Protein AF-A0A381IDF6-F1 (afdb_monomer)

Sequence (213 aa):
MFLRISLNLRFDSSKTKQFNTVKKLLNRKDVEYVINATDNDREGELIAFLIFLLAKNKKPVKRILVNEWTPEDITRGIKNLKDEDEMRNLQAAGYTRLITDWLIGINFTSVATLKYGNGKLLNIGRVILPTVKLVYDRDMEILNFVPKTYYEIEGHFKAEAGEYKGKYVKGKESKFDTLEDANKIIASITSETGKILDKKVTMSKEYAPKLLV

Secondary structure (DSSP, 8-state):
------------GGGHHHHHHHHHHHT-TT---EEE-S-SSHHHHHHHHHHHHHHT--S-EEE---SS--HHHHHHHHHTPEEHHHHHHHHHHHHHHHHHHHHHHHHHHHHHHHHH-TTS-----TTHHHHHHHHHHHHHHHHT------B--EEEEEETTEEEEEE--BTTB--BS-HHHHHHHHHH---S-----------PPPPPPPP--

Nearest PDB structures (foldseek):
  2o59-assembly1_A  TM=8.409E-01  e=2.486E-10  Escherichia coli
  6cqi-assembly1_A  TM=7.361E-01  e=3.264E-07  Mycobacterium tuberculosis H37Rv
  6cq2-assembly1_A  TM=7.888E-01  e=1.934E-06  Mycobacterium tuberculosis H37Rv
  6pcm-assembly1_A  TM=7.502E-01  e=9.613E-07  Mycolicibacterium smegmatis MC2 155
  8czq-assembly1_A  TM=6.642E-01  e=7.455E-07  Mycobacterium tuberculosis

pLDDT: mean 90.74, std 9.87, range [29.84, 98.44]

Solvent-accessible surface area (backbone atoms only — not comparable to full-atom values): 13183 Å² total; per-residue (Å²): 136,78,83,84,72,86,75,86,84,77,79,58,79,90,48,47,67,58,52,53,53,51,39,52,59,73,67,39,88,88,58,76,63,44,72,48,74,49,59,73,49,48,65,33,45,31,52,52,51,52,51,40,61,76,54,62,62,84,58,58,49,32,34,39,62,45,95,52,97,42,76,68,42,46,53,51,15,68,76,57,56,38,54,51,78,78,44,45,65,47,35,49,52,32,50,51,48,55,52,49,44,48,54,46,21,53,55,46,17,51,54,42,20,74,75,70,23,88,92,38,88,39,87,33,30,80,63,56,46,57,55,52,48,56,54,51,52,52,51,50,51,59,72,67,56,73,89,75,74,66,42,67,55,74,45,83,46,80,52,98,94,46,73,49,79,45,74,52,65,63,92,91,45,52,69,30,79,44,69,65,64,50,47,55,54,55,70,67,58,84,64,98,73,84,79,87,86,78,84,88,86,77,90,83,86,85,74,81,78,79,78,93,126

Radius of gyration: 32.51 Å; Cα contacts (8 Å, |Δi|>4): 168; chains: 1; bounding box: 58×49×85 Å

Mean predicted aligned error: 8.54 Å

Foldseek 3Di:
DDPPPPDPDDDDPVCVVVLVVVLVVLPDPPDQEEEQPFAQALVSLQVVVVSCVVSVRPHWYWYFYANDPDPVRNVVRVVVIHGVVVCVVSNCVSVVVVCQFVVQFVVVQVVCCVPPVPVHGDTDTPPPVVVVVVVVVVVVCVVPDDDADKDWDWDWDADPVGIDIDTDDDPPDRIHRDPVVVVVVVVVPPDPDDDDPDDDDDDDDDDDDDDDD

Structure (mmCIF, N/CA/C/O backbone):
data_AF-A0A381IDF6-F1
#
_entry.id   AF-A0A381IDF6-F1
#
loop_
_atom_site.group_PDB
_atom_site.id
_atom_site.type_symbol
_atom_site.label_atom_id
_atom_site.label_alt_id
_atom_site.label_comp_id
_atom_site.label_asym_id
_atom_site.label_entity_id
_atom_site.label_seq_id
_atom_site.pdbx_PDB_ins_code
_atom_site.Cartn_x
_atom_site.Cartn_y
_atom_site.Cartn_z
_atom_site.occupancy
_atom_site.B_iso_or_equiv
_atom_site.auth_seq_id
_atom_site.auth_comp_id
_atom_site.auth_asym_id
_atom_site.auth_atom_id
_atom_site.pdbx_PDB_model_num
ATOM 1 N N . MET A 1 1 ? -18.775 -19.806 4.678 1.00 29.84 1 MET A N 1
ATOM 2 C CA . MET A 1 1 ? -17.968 -20.572 5.653 1.00 29.84 1 MET A CA 1
ATOM 3 C C . MET A 1 1 ? -16.678 -19.796 5.888 1.00 29.84 1 MET A C 1
ATOM 5 O O . MET A 1 1 ? -15.783 -19.869 5.063 1.00 29.84 1 MET A O 1
ATOM 9 N N . PHE A 1 2 ? -16.621 -18.950 6.920 1.00 36.69 2 PHE A N 1
ATOM 10 C CA . PHE A 1 2 ? -15.399 -18.208 7.254 1.00 36.69 2 PHE A CA 1
ATOM 11 C C . PHE A 1 2 ? -14.468 -19.130 8.050 1.00 36.69 2 PHE A C 1
ATOM 13 O O . PHE A 1 2 ? -14.914 -19.749 9.018 1.00 36.69 2 PHE A O 1
ATOM 20 N N . LEU A 1 3 ? -13.201 -19.242 7.638 1.00 35.19 3 LEU A N 1
ATOM 21 C CA . LEU A 1 3 ? -12.157 -19.906 8.419 1.00 35.19 3 LEU A CA 1
ATOM 22 C C . LEU A 1 3 ? -12.151 -19.285 9.828 1.00 35.19 3 LEU A C 1
ATOM 24 O O . LEU A 1 3 ? -11.851 -18.101 9.982 1.00 35.19 3 LEU A O 1
ATOM 28 N N . ARG A 1 4 ? -12.504 -20.056 10.863 1.00 40.22 4 ARG A N 1
ATOM 29 C CA . ARG A 1 4 ? -12.387 -19.618 12.263 1.00 40.22 4 ARG A CA 1
ATOM 30 C C . ARG A 1 4 ? -10.919 -19.687 12.684 1.00 40.22 4 ARG A C 1
ATOM 32 O O . ARG A 1 4 ? -10.511 -20.592 13.402 1.00 40.22 4 ARG A O 1
ATOM 39 N N . ILE A 1 5 ? -10.120 -18.727 12.231 1.00 55.16 5 ILE A N 1
ATOM 40 C CA . ILE A 1 5 ? -8.852 -18.419 12.892 1.00 55.16 5 ILE A CA 1
ATOM 41 C C . ILE A 1 5 ? -9.217 -17.584 14.120 1.00 55.16 5 ILE A C 1
ATOM 43 O O . ILE A 1 5 ? -9.594 -16.420 14.003 1.00 55.16 5 ILE A O 1
ATOM 47 N N . SER A 1 6 ? -9.151 -18.189 15.305 1.00 57.53 6 SER A N 1
ATOM 48 C CA . SER A 1 6 ? -9.342 -17.480 16.572 1.00 57.53 6 SER A CA 1
ATOM 49 C C . SER A 1 6 ? -8.121 -16.602 16.854 1.00 57.53 6 SER A C 1
ATOM 51 O O . SER A 1 6 ? -7.179 -17.019 17.525 1.00 57.53 6 SER A O 1
ATOM 53 N N . LEU A 1 7 ? -8.113 -15.388 16.305 1.00 65.75 7 LEU A N 1
ATOM 54 C CA . LEU A 1 7 ? -7.075 -14.400 16.580 1.00 65.75 7 LEU A CA 1
ATOM 55 C C . LEU A 1 7 ? -7.236 -13.837 17.994 1.00 65.75 7 LEU A C 1
ATOM 57 O O . LEU A 1 7 ? -8.211 -13.152 18.303 1.00 65.75 7 LEU A O 1
ATOM 61 N N . ASN A 1 8 ? -6.234 -14.074 18.838 1.00 78.25 8 ASN A N 1
ATOM 62 C CA . ASN A 1 8 ? -6.092 -13.385 20.117 1.00 78.25 8 ASN A CA 1
ATOM 63 C C . ASN A 1 8 ? -5.513 -11.987 19.878 1.00 78.25 8 ASN A C 1
ATOM 65 O O . ASN A 1 8 ? -4.307 -11.768 19.996 1.00 78.25 8 ASN A O 1
ATOM 69 N N . LEU A 1 9 ? -6.387 -11.050 19.516 1.00 80.88 9 LEU A N 1
ATOM 70 C CA . LEU A 1 9 ? -6.039 -9.645 19.337 1.00 80.88 9 LEU A CA 1
ATOM 71 C C . LEU A 1 9 ? -5.545 -9.041 20.662 1.00 80.88 9 LEU A C 1
ATOM 73 O O . LEU A 1 9 ? -6.180 -9.188 21.708 1.00 80.88 9 LEU A O 1
ATOM 77 N N . ARG A 1 10 ? -4.408 -8.344 20.609 1.00 81.00 10 ARG A N 1
ATOM 78 C CA . ARG A 1 10 ? -3.817 -7.612 21.736 1.00 81.00 10 ARG A CA 1
ATOM 79 C C . ARG A 1 10 ? -3.607 -6.163 21.319 1.00 81.00 10 ARG A C 1
ATOM 81 O O . ARG A 1 10 ? -3.267 -5.901 20.170 1.00 81.00 10 ARG A O 1
ATOM 88 N N . PHE A 1 11 ? -3.818 -5.236 22.243 1.00 80.25 11 PHE A N 1
ATOM 89 C CA . PHE A 1 11 ? -3.478 -3.833 22.033 1.00 80.25 11 PHE A CA 1
ATOM 90 C C . PHE A 1 11 ? -2.057 -3.561 22.519 1.00 80.25 11 PHE A C 1
ATOM 92 O O . PHE A 1 11 ? -1.563 -4.201 23.449 1.00 80.25 11 PHE A O 1
ATOM 99 N N . ASP A 1 12 ? -1.423 -2.584 21.886 1.00 85.00 12 ASP A N 1
ATOM 100 C CA . ASP A 1 12 ? -0.149 -2.047 22.335 1.00 85.00 12 ASP A CA 1
ATOM 101 C C . ASP A 1 12 ? -0.286 -1.454 23.748 1.00 85.00 12 ASP A C 1
ATOM 103 O O . ASP A 1 12 ? -1.270 -0.766 24.060 1.00 85.00 12 ASP A O 1
ATOM 107 N N . SER A 1 13 ? 0.705 -1.707 24.606 1.00 85.38 13 SER A N 1
ATOM 108 C CA . SER A 1 13 ? 0.687 -1.265 26.002 1.00 85.38 13 SER A CA 1
ATOM 109 C C . SER A 1 13 ? 0.524 0.255 26.120 1.00 85.38 13 SER A C 1
ATOM 111 O O . SER A 1 13 ? -0.231 0.716 26.982 1.00 85.38 13 SER A O 1
ATOM 113 N N . SER A 1 14 ? 1.104 1.029 25.197 1.00 90.88 14 SER A N 1
ATOM 114 C CA . SER A 1 14 ? 1.001 2.493 25.147 1.00 90.88 14 SER A CA 1
ATOM 115 C C . SER A 1 14 ? -0.416 3.001 24.855 1.00 90.88 14 SER A C 1
ATOM 117 O O . SER A 1 14 ? -0.767 4.121 25.230 1.00 90.88 14 SER A O 1
ATOM 119 N N . LYS A 1 15 ? -1.266 2.188 24.214 1.00 91.38 15 LYS A N 1
ATOM 120 C CA . LYS A 1 15 ? -2.635 2.564 23.813 1.00 91.38 15 LYS A CA 1
ATOM 121 C C . LYS A 1 15 ? -3.708 2.050 24.768 1.00 91.38 15 LYS A C 1
ATOM 123 O O . LYS A 1 15 ? -4.873 2.432 24.647 1.00 91.38 15 LYS A O 1
ATOM 128 N N . THR A 1 16 ? -3.315 1.274 25.777 1.00 91.88 16 THR A N 1
ATOM 129 C CA . THR A 1 16 ? -4.205 0.706 26.802 1.00 91.88 16 THR A CA 1
ATOM 130 C C . THR A 1 16 ? -5.104 1.754 27.457 1.00 91.88 16 THR A C 1
ATOM 132 O O . THR A 1 16 ? -6.307 1.537 27.609 1.00 91.88 16 THR A O 1
ATOM 135 N N . LYS A 1 17 ? -4.544 2.916 27.832 1.00 94.69 17 LYS A N 1
ATOM 136 C CA . LYS A 1 17 ? -5.305 3.993 28.487 1.00 94.69 17 LYS A CA 1
ATOM 137 C C . LYS A 1 17 ? -6.432 4.500 27.585 1.00 94.69 17 LYS A C 1
ATOM 139 O O . LYS A 1 17 ? -7.575 4.569 28.030 1.00 94.69 17 LYS A O 1
ATOM 144 N N . GLN A 1 18 ? -6.122 4.793 26.322 1.00 94.75 18 GLN A N 1
ATOM 145 C CA . GLN A 1 18 ? -7.097 5.303 25.358 1.00 94.75 18 GLN A CA 1
ATOM 146 C C . GLN A 1 18 ? -8.174 4.263 25.045 1.00 94.75 18 GLN A C 1
ATOM 148 O O . GLN A 1 18 ? -9.362 4.583 25.076 1.00 94.75 18 GLN A O 1
ATOM 153 N N . PHE A 1 19 ? -7.778 3.007 24.821 1.00 94.38 19 PHE A N 1
ATOM 154 C CA . PHE A 1 19 ? -8.725 1.918 24.598 1.00 94.38 19 PHE A CA 1
ATOM 155 C C . PHE A 1 19 ? -9.693 1.760 25.776 1.00 94.38 19 PHE A C 1
ATOM 157 O O . PHE A 1 19 ? -10.899 1.656 25.572 1.00 94.38 19 PHE A O 1
ATOM 164 N N . ASN A 1 20 ? -9.197 1.806 27.015 1.00 94.56 20 ASN A N 1
ATOM 165 C CA . ASN A 1 20 ? -10.047 1.710 28.201 1.00 94.56 20 ASN A CA 1
ATOM 166 C C . ASN A 1 20 ? -11.024 2.886 28.324 1.00 94.56 20 ASN A C 1
ATOM 168 O O . ASN A 1 20 ? -12.170 2.674 28.722 1.00 94.56 20 ASN A O 1
ATOM 172 N N . THR A 1 21 ? -10.612 4.105 27.965 1.00 96.06 21 THR A N 1
ATOM 173 C CA . THR A 1 21 ? -11.513 5.267 27.902 1.00 96.06 21 THR A CA 1
ATOM 174 C C . THR A 1 21 ? -12.629 5.038 26.886 1.00 96.06 21 THR A C 1
ATOM 176 O O . THR A 1 21 ? -13.805 5.135 27.237 1.00 96.06 21 THR A O 1
ATOM 179 N N . VAL A 1 22 ? -12.279 4.653 25.655 1.00 94.94 22 VAL A N 1
ATOM 180 C CA . VAL A 1 22 ? -13.253 4.373 24.590 1.00 94.94 22 VAL A CA 1
ATOM 181 C C . VAL A 1 22 ? -14.186 3.234 25.000 1.00 94.94 22 VAL A C 1
ATOM 183 O O . VAL A 1 22 ? -15.401 3.384 24.934 1.00 94.94 22 VAL A O 1
ATOM 186 N N . LYS A 1 23 ? -13.654 2.129 25.531 1.00 95.19 23 LYS A N 1
ATOM 187 C CA . LYS A 1 23 ? -14.442 0.990 26.018 1.00 95.19 23 LYS A CA 1
ATOM 188 C C . LYS A 1 23 ? -15.436 1.389 27.110 1.00 95.19 23 LYS A C 1
ATOM 190 O O . LYS A 1 23 ? -16.563 0.895 27.100 1.00 95.19 23 LYS A O 1
ATOM 195 N N . LYS A 1 24 ? -15.050 2.264 28.046 1.00 95.81 24 LYS A N 1
ATOM 196 C CA . LYS A 1 24 ? -15.968 2.788 29.071 1.00 95.81 24 LYS A CA 1
ATOM 197 C C . LYS A 1 24 ? -17.102 3.592 28.433 1.00 95.81 24 LYS A C 1
ATOM 199 O O . LYS A 1 24 ? -18.256 3.343 28.761 1.00 95.81 24 LYS A O 1
ATOM 204 N N . LEU A 1 25 ? -16.788 4.497 27.504 1.00 95.38 25 LEU A N 1
ATOM 205 C CA . LEU A 1 25 ? -17.783 5.325 26.810 1.00 95.38 25 LEU A CA 1
ATOM 206 C C . LEU A 1 25 ? -18.736 4.477 25.956 1.00 95.38 25 LEU A C 1
ATOM 208 O O . LEU A 1 25 ? -19.950 4.629 26.065 1.00 95.38 25 LEU A O 1
ATOM 212 N N . LEU A 1 26 ? -18.205 3.517 25.194 1.00 94.75 26 LEU A N 1
ATOM 213 C CA . LEU A 1 26 ? -18.989 2.589 24.374 1.00 94.75 26 LEU A CA 1
ATOM 214 C C . LEU A 1 26 ? -19.997 1.783 25.200 1.00 94.75 26 LEU A C 1
ATOM 216 O O . LEU A 1 26 ? -21.086 1.503 24.717 1.00 94.75 26 LEU A O 1
ATOM 220 N N . ASN A 1 27 ? -19.678 1.442 26.452 1.00 91.44 27 ASN A N 1
ATOM 221 C CA . ASN A 1 27 ? -20.530 0.611 27.310 1.00 91.44 27 ASN A CA 1
ATOM 222 C C . ASN A 1 27 ? -21.430 1.400 28.282 1.00 91.44 27 ASN A C 1
ATOM 224 O O . ASN A 1 27 ? -22.142 0.796 29.084 1.00 91.44 27 ASN A O 1
ATOM 228 N N . ARG A 1 28 ? -21.433 2.737 28.225 1.00 95.75 28 ARG A N 1
ATOM 229 C CA . ARG A 1 28 ? -22.329 3.589 29.027 1.00 95.75 28 ARG A CA 1
ATOM 230 C C . ARG A 1 28 ? -23.805 3.300 28.750 1.00 95.75 28 ARG A C 1
ATOM 232 O O . ARG A 1 28 ? -24.178 3.142 27.599 1.00 95.75 28 ARG A O 1
ATOM 239 N N . LYS A 1 29 ? -24.672 3.261 29.759 1.00 94.25 29 LYS A N 1
ATOM 240 C CA . LYS A 1 29 ? -26.087 2.890 29.548 1.00 94.25 29 LYS A CA 1
ATOM 241 C C . LYS A 1 29 ? -26.905 3.945 28.793 1.00 94.25 29 LYS A C 1
ATOM 243 O O . LYS A 1 29 ? -27.875 3.587 28.147 1.00 94.25 29 LYS A O 1
ATOM 248 N N . ASP A 1 30 ? -26.503 5.209 28.868 1.00 95.88 30 ASP A N 1
ATOM 249 C CA . ASP A 1 30 ? -27.193 6.361 28.275 1.00 95.88 30 ASP A CA 1
ATOM 250 C C . ASP A 1 30 ? -26.886 6.587 26.784 1.00 95.88 30 ASP A C 1
ATOM 252 O O . ASP A 1 30 ? -27.460 7.470 26.161 1.00 95.88 30 ASP A O 1
ATOM 256 N N . VAL A 1 31 ? -25.983 5.798 26.198 1.00 95.25 31 VAL A N 1
ATOM 257 C CA . VAL A 1 31 ? -25.618 5.907 24.779 1.00 95.25 31 VAL A CA 1
ATOM 258 C C . VAL A 1 31 ? -26.439 4.911 23.963 1.00 95.25 31 VAL A C 1
ATOM 260 O O . VAL A 1 31 ? -26.297 3.704 24.163 1.00 95.25 31 VAL A O 1
ATOM 263 N N . GLU A 1 32 ? -27.234 5.428 23.029 1.00 95.25 32 GLU A N 1
ATOM 264 C CA . GLU A 1 32 ? -28.138 4.663 22.160 1.00 95.25 32 GLU A CA 1
ATOM 265 C C . GLU A 1 32 ? -27.402 3.962 21.008 1.00 95.25 32 GLU A C 1
ATOM 267 O O . GLU A 1 32 ? -27.556 2.759 20.809 1.00 95.25 32 GLU A O 1
ATOM 272 N N . TYR A 1 33 ? -26.545 4.691 20.292 1.00 95.25 33 TYR A N 1
ATOM 273 C CA . TYR A 1 33 ? -25.752 4.183 19.173 1.00 95.25 33 TYR A CA 1
ATOM 274 C C . TYR A 1 33 ? -24.386 4.875 19.106 1.00 95.25 33 TYR A C 1
ATOM 276 O O . TYR A 1 33 ? -24.118 5.846 19.817 1.00 95.25 33 TYR A O 1
ATOM 284 N N . VAL A 1 34 ? -23.498 4.346 18.268 1.00 96.19 34 VAL A N 1
ATOM 285 C CA . VAL A 1 34 ? -22.127 4.836 18.085 1.00 96.19 34 VAL A CA 1
ATOM 286 C C . VAL A 1 34 ? -21.938 5.242 16.632 1.00 96.19 34 VAL A C 1
ATOM 288 O O . VAL A 1 34 ? -22.340 4.504 15.741 1.00 96.19 34 VAL A O 1
ATOM 291 N N . ILE A 1 35 ? -21.299 6.383 16.380 1.00 96.50 35 ILE A N 1
ATOM 292 C CA . ILE A 1 35 ? -20.895 6.785 15.029 1.00 96.50 35 ILE A CA 1
ATOM 293 C C . ILE A 1 35 ? -19.401 6.493 14.864 1.00 96.50 35 ILE A C 1
ATOM 295 O O . ILE A 1 35 ? -18.571 7.069 15.567 1.00 96.50 35 ILE A O 1
ATOM 299 N N . ASN A 1 36 ? -19.053 5.608 13.933 1.00 96.19 36 ASN A N 1
ATOM 300 C CA . ASN A 1 36 ? -17.694 5.439 13.450 1.00 96.19 36 ASN A CA 1
ATOM 301 C C . ASN A 1 36 ? -17.316 6.631 12.557 1.00 96.19 36 ASN A C 1
ATOM 303 O O . ASN A 1 36 ? -17.854 6.778 11.458 1.00 96.19 36 ASN A O 1
ATOM 307 N N . ALA A 1 37 ? -16.379 7.448 13.034 1.00 95.75 37 ALA A N 1
ATOM 308 C CA . ALA A 1 37 ? -15.863 8.635 12.358 1.00 95.75 37 ALA A CA 1
ATOM 309 C C . ALA A 1 37 ? -14.364 8.532 12.025 1.00 95.75 37 ALA A C 1
ATOM 311 O O . ALA A 1 37 ? -13.668 9.541 12.006 1.00 95.75 37 ALA A O 1
ATOM 312 N N . THR A 1 38 ? -13.845 7.320 11.807 1.00 95.44 38 THR A N 1
ATOM 313 C CA . THR A 1 38 ? -12.488 7.134 11.271 1.00 95.44 38 THR A CA 1
ATOM 314 C C . THR A 1 38 ? -12.390 7.593 9.816 1.00 95.44 38 THR A C 1
ATOM 316 O O . THR A 1 38 ? -13.410 7.843 9.167 1.00 95.44 38 THR A O 1
ATOM 319 N N . ASP A 1 39 ? -11.173 7.682 9.287 1.00 94.44 39 ASP A N 1
ATOM 320 C CA . ASP A 1 39 ? -10.926 8.078 7.898 1.00 94.44 39 ASP A CA 1
ATOM 321 C C . ASP A 1 39 ? -11.724 7.222 6.906 1.00 94.44 39 ASP A C 1
ATOM 323 O O . ASP A 1 39 ? -11.981 6.041 7.156 1.00 94.44 39 ASP A O 1
ATOM 327 N N . ASN A 1 40 ? -12.163 7.830 5.799 1.00 93.06 40 ASN A N 1
ATOM 328 C CA . ASN A 1 40 ? -12.969 7.181 4.761 1.00 93.06 40 ASN A CA 1
ATOM 329 C C . ASN A 1 40 ? -12.125 6.246 3.879 1.00 93.06 40 ASN A C 1
ATOM 331 O O . ASN A 1 40 ? -11.975 6.438 2.673 1.00 93.06 40 ASN A O 1
ATOM 335 N N . ASP A 1 41 ? -11.543 5.230 4.498 1.00 93.31 41 ASP A N 1
ATOM 336 C CA . ASP A 1 41 ? -10.736 4.228 3.835 1.00 93.31 41 ASP A CA 1
ATOM 337 C C . ASP A 1 41 ? -10.897 2.851 4.501 1.00 93.31 41 ASP A C 1
ATOM 339 O O . ASP A 1 41 ? -11.631 2.646 5.474 1.00 93.31 41 ASP A O 1
ATOM 343 N N . ARG A 1 42 ? -10.212 1.859 3.930 1.00 94.06 42 ARG A N 1
ATOM 344 C CA . ARG A 1 42 ? -10.259 0.484 4.431 1.00 94.06 42 ARG A CA 1
ATOM 345 C C . ARG A 1 42 ? -9.622 0.350 5.816 1.00 94.06 42 ARG A C 1
ATOM 347 O O . ARG A 1 42 ? -10.107 -0.453 6.612 1.00 94.06 42 ARG A O 1
ATOM 354 N N . GLU A 1 43 ? -8.528 1.061 6.089 1.00 93.88 43 GLU A N 1
ATOM 355 C CA . GLU A 1 43 ? -7.806 0.923 7.359 1.00 93.88 43 GLU A CA 1
ATOM 356 C C . GLU A 1 43 ? -8.576 1.583 8.508 1.00 93.88 43 GLU A C 1
ATOM 358 O O . GLU A 1 43 ? -8.713 0.985 9.575 1.00 93.88 43 GLU A O 1
ATOM 363 N N . GLY A 1 44 ? -9.166 2.755 8.279 1.00 94.81 44 GLY A N 1
ATOM 364 C CA . GLY A 1 44 ? -10.044 3.438 9.219 1.00 94.81 44 GLY A CA 1
ATOM 365 C C . GLY A 1 44 ? -11.238 2.575 9.616 1.00 94.81 44 GLY A C 1
ATOM 366 O O . GLY A 1 44 ? -11.548 2.457 10.807 1.00 94.81 44 GLY A O 1
ATOM 367 N N . GLU A 1 45 ? -11.886 1.923 8.650 1.00 95.12 45 GLU A N 1
ATOM 368 C CA . GLU A 1 45 ? -12.986 0.997 8.935 1.00 95.12 45 GLU A CA 1
ATOM 369 C C . GLU A 1 45 ? -12.514 -0.217 9.755 1.00 95.12 45 GLU A C 1
ATOM 371 O O . GLU A 1 45 ? -13.135 -0.577 10.757 1.00 95.12 45 GLU A O 1
ATOM 376 N N . LEU A 1 46 ? -11.372 -0.811 9.388 1.00 94.88 46 LEU A N 1
ATOM 377 C CA . LEU A 1 46 ? -10.789 -1.939 10.116 1.00 94.88 46 LEU A CA 1
ATOM 378 C C . LEU A 1 46 ? -10.429 -1.574 11.566 1.00 94.88 46 LEU A C 1
ATOM 380 O O . LEU A 1 46 ? -10.703 -2.356 12.477 1.00 94.88 46 LEU A O 1
ATOM 384 N N . ILE A 1 47 ? -9.837 -0.401 11.803 1.00 94.69 47 ILE A N 1
ATOM 385 C CA . ILE A 1 47 ? -9.462 0.067 13.146 1.00 94.69 47 ILE A CA 1
ATOM 386 C C . ILE A 1 47 ? -10.695 0.147 14.049 1.00 94.69 47 ILE A C 1
ATOM 388 O O . ILE A 1 47 ? -10.690 -0.407 15.153 1.00 94.69 47 ILE A O 1
ATOM 392 N N . ALA A 1 48 ? -11.755 0.810 13.584 1.00 95.06 48 ALA A N 1
ATOM 393 C CA . ALA A 1 48 ? -12.987 0.951 14.349 1.00 95.06 48 ALA A CA 1
ATOM 394 C C . ALA A 1 48 ? -13.631 -0.413 14.626 1.00 95.06 48 ALA A C 1
ATOM 396 O O . ALA A 1 48 ? -13.948 -0.723 15.777 1.00 95.06 48 ALA A O 1
ATOM 397 N N . PHE A 1 49 ? -13.728 -1.262 13.598 1.00 94.06 49 PHE A N 1
ATOM 398 C CA . PHE A 1 49 ? -14.249 -2.621 13.714 1.00 94.06 49 PHE A CA 1
ATOM 399 C C . PHE A 1 49 ? -13.509 -3.439 14.785 1.00 94.06 49 PHE A C 1
ATOM 401 O O . PHE A 1 49 ? -14.139 -4.028 15.668 1.00 94.06 49 PHE A O 1
ATOM 408 N N . LEU A 1 50 ? -12.170 -3.427 14.784 1.00 93.12 50 LEU A N 1
ATOM 409 C CA . LEU A 1 50 ? -11.363 -4.138 15.782 1.00 93.12 50 LEU A CA 1
ATOM 410 C C . LEU A 1 50 ? -11.565 -3.579 17.199 1.00 93.12 50 LEU A C 1
ATOM 412 O O . LEU A 1 50 ? -11.636 -4.355 18.156 1.00 93.12 50 LEU A O 1
ATOM 416 N N . ILE A 1 51 ? -11.685 -2.255 17.352 1.00 94.12 51 ILE A N 1
ATOM 417 C CA . ILE A 1 51 ? -11.970 -1.620 18.647 1.00 94.12 51 ILE A CA 1
ATOM 418 C C . ILE A 1 51 ? -13.331 -2.075 19.174 1.00 94.12 51 ILE A C 1
ATOM 420 O O . ILE A 1 51 ? -13.422 -2.475 20.336 1.00 94.12 51 ILE A O 1
ATOM 424 N N . PHE A 1 52 ? -14.377 -2.044 18.346 1.00 93.81 52 PHE A N 1
ATOM 425 C CA . PHE A 1 52 ? -15.726 -2.449 18.748 1.00 93.81 52 PHE A CA 1
ATOM 426 C C . PHE A 1 52 ? -15.790 -3.935 19.105 1.00 93.81 52 PHE A C 1
ATOM 428 O O . PHE A 1 52 ? -16.363 -4.290 20.143 1.00 93.81 52 PHE A O 1
ATOM 435 N N . LEU A 1 53 ? -15.119 -4.783 18.320 1.00 91.50 53 LEU A N 1
ATOM 436 C CA . LEU A 1 53 ? -14.986 -6.214 18.580 1.00 91.50 53 LEU A CA 1
ATOM 437 C C . LEU A 1 53 ? -14.304 -6.481 19.933 1.00 91.50 53 LEU A C 1
ATOM 439 O O . LEU A 1 53 ? -14.833 -7.215 20.771 1.00 91.50 53 LEU A O 1
ATOM 443 N N . LEU A 1 54 ? -13.160 -5.840 20.194 1.00 91.06 54 LEU A N 1
ATOM 444 C CA . LEU A 1 54 ? -12.404 -5.980 21.446 1.00 91.06 54 LEU A CA 1
ATOM 445 C C . LEU A 1 54 ? -13.130 -5.383 22.660 1.00 91.06 54 LEU A C 1
ATOM 447 O O . LEU A 1 54 ? -13.045 -5.908 23.776 1.00 91.06 54 LEU A O 1
ATOM 451 N N . ALA A 1 55 ? -13.848 -4.278 22.462 1.00 92.88 55 ALA A N 1
ATOM 452 C CA . ALA A 1 55 ? -14.661 -3.641 23.491 1.00 92.88 55 ALA A CA 1
ATOM 453 C C . ALA A 1 55 ? -15.946 -4.426 23.802 1.00 92.88 55 ALA A C 1
ATOM 455 O O . ALA A 1 55 ? -16.598 -4.111 24.801 1.00 92.88 55 ALA A O 1
ATOM 456 N N . LYS A 1 56 ? -16.270 -5.452 22.995 1.00 92.38 56 LYS A N 1
ATOM 457 C CA . LYS A 1 56 ? -17.520 -6.224 23.035 1.00 92.38 56 LYS A CA 1
ATOM 458 C C . LYS A 1 56 ? -18.747 -5.316 22.933 1.00 92.38 56 LYS A C 1
ATOM 460 O O . LYS A 1 56 ? -19.707 -5.490 23.686 1.00 92.38 56 LYS A O 1
ATOM 465 N N . ASN A 1 57 ? -18.686 -4.327 22.039 1.00 93.88 57 ASN A N 1
ATOM 466 C CA . ASN A 1 57 ? -19.810 -3.434 21.790 1.00 93.88 57 ASN A CA 1
ATOM 467 C C . ASN A 1 57 ? -21.045 -4.246 21.360 1.00 93.88 57 ASN A C 1
ATOM 469 O O . ASN A 1 57 ? -20.937 -5.171 20.560 1.00 93.88 57 ASN A O 1
ATOM 473 N N . LYS A 1 58 ? -22.210 -3.895 21.906 1.00 92.38 58 LYS A N 1
ATOM 474 C CA . LYS A 1 58 ? -23.509 -4.493 21.548 1.00 92.38 58 LYS A CA 1
ATOM 475 C C . LYS A 1 58 ? -24.489 -3.478 20.964 1.00 92.38 58 LYS A C 1
ATOM 477 O O . LYS A 1 58 ? -25.618 -3.837 20.651 1.00 92.38 58 LYS A O 1
ATOM 482 N N . LYS A 1 59 ? -24.090 -2.210 20.902 1.00 94.50 59 LYS A N 1
ATOM 483 C CA . LYS A 1 59 ? -24.944 -1.121 20.438 1.00 94.50 59 LYS A CA 1
ATOM 484 C C . LYS A 1 59 ? -24.853 -0.969 18.931 1.00 94.50 59 LYS A C 1
ATOM 486 O O . LYS A 1 59 ? -23.776 -1.238 18.396 1.00 94.50 59 LYS A O 1
ATOM 491 N N . PRO A 1 60 ? -25.916 -0.467 18.284 1.00 95.88 60 PRO A N 1
ATOM 492 C CA . PRO A 1 60 ? -25.879 -0.140 16.868 1.00 95.88 60 PRO A CA 1
ATOM 493 C C . PRO A 1 60 ? -24.694 0.769 16.531 1.00 95.88 60 PRO A C 1
ATOM 495 O O . PRO A 1 60 ? -24.428 1.749 17.237 1.00 95.88 60 PRO A O 1
ATOM 498 N N . VAL A 1 61 ? -23.992 0.438 15.449 1.00 96.31 61 VAL A N 1
ATOM 499 C CA . VAL A 1 61 ? -22.922 1.259 14.888 1.00 96.31 61 VAL A CA 1
ATOM 500 C C . VAL A 1 61 ? -23.411 1.869 13.581 1.00 96.31 61 VAL A C 1
ATOM 502 O O . VAL A 1 61 ? -23.940 1.186 12.707 1.00 96.31 61 VAL A O 1
ATOM 505 N N . LYS A 1 62 ? -23.227 3.178 13.457 1.00 97.06 62 LYS A N 1
ATOM 506 C CA . LYS A 1 62 ? -23.415 3.950 12.232 1.00 97.06 62 LYS A CA 1
ATOM 507 C C . LYS A 1 62 ? -22.056 4.394 11.715 1.00 97.06 62 LYS A C 1
ATOM 509 O O . LYS A 1 62 ? -21.119 4.538 12.496 1.00 97.06 62 LYS A O 1
ATOM 514 N N . ARG A 1 63 ? -21.939 4.669 10.424 1.00 97.12 63 ARG A N 1
ATOM 515 C CA . ARG A 1 63 ? -20.710 5.148 9.792 1.00 97.12 63 ARG A CA 1
ATOM 516 C C . ARG A 1 63 ? -20.941 6.505 9.143 1.00 97.12 63 ARG A C 1
ATOM 518 O O . ARG A 1 63 ? -21.869 6.661 8.355 1.00 97.12 63 ARG A O 1
ATOM 525 N N . ILE A 1 64 ? -20.083 7.473 9.460 1.00 96.69 64 ILE A N 1
ATOM 526 C CA . ILE A 1 64 ? -19.995 8.732 8.715 1.00 96.69 64 ILE A CA 1
ATOM 527 C C . ILE A 1 64 ? -18.884 8.615 7.670 1.00 96.69 64 ILE A C 1
ATOM 529 O O . ILE A 1 64 ? -17.771 8.217 8.004 1.00 96.69 64 ILE A O 1
ATOM 533 N N . LEU A 1 65 ? -19.191 8.940 6.413 1.00 94.81 65 LEU A N 1
ATOM 534 C CA . LEU A 1 65 ? -18.231 8.948 5.309 1.00 94.81 65 LEU A CA 1
ATOM 535 C C . LEU A 1 65 ? -18.009 10.397 4.877 1.00 94.81 65 LEU A C 1
ATOM 537 O O . LEU A 1 65 ? -18.887 11.000 4.262 1.00 94.81 65 LEU A O 1
ATOM 541 N N . VAL A 1 66 ? -16.854 10.944 5.240 1.00 94.31 66 VAL A N 1
ATOM 542 C CA . VAL A 1 66 ? -16.412 12.295 4.877 1.00 94.31 66 VAL A CA 1
ATOM 543 C C . VAL A 1 66 ? -15.036 12.206 4.239 1.00 94.31 66 VAL A C 1
ATOM 545 O O . VAL A 1 66 ? -14.208 11.400 4.664 1.00 94.31 66 VAL A O 1
ATOM 548 N N . ASN A 1 67 ? -14.811 13.006 3.204 1.00 90.62 67 ASN A N 1
ATOM 549 C CA . ASN A 1 67 ? -13.501 13.106 2.558 1.00 90.62 67 ASN A CA 1
ATOM 550 C C . ASN A 1 67 ? -12.703 14.276 3.134 1.00 90.62 67 ASN A C 1
ATOM 552 O O . ASN A 1 67 ? -11.476 14.251 3.115 1.00 90.62 67 ASN A O 1
ATOM 556 N N . GLU A 1 68 ? -13.400 15.284 3.662 1.00 90.44 68 GLU A N 1
ATOM 557 C CA . GLU A 1 68 ? -12.800 16.486 4.219 1.00 90.44 68 GLU A CA 1
ATOM 558 C C . GLU A 1 68 ? -13.433 16.838 5.566 1.00 90.44 68 GLU A C 1
ATOM 560 O O . GLU A 1 68 ? -14.616 16.613 5.819 1.00 90.44 68 GLU A O 1
ATOM 565 N N . TRP A 1 69 ? -12.646 17.458 6.442 1.00 90.56 69 TRP A N 1
ATOM 566 C CA . TRP A 1 69 ? -13.106 17.919 7.753 1.00 90.56 69 TRP A CA 1
ATOM 567 C C . TRP A 1 69 ? -13.667 19.346 7.690 1.00 90.56 69 TRP A C 1
ATOM 569 O O . TRP A 1 69 ? -13.354 20.188 8.532 1.00 90.56 69 TRP A O 1
ATOM 579 N N . THR A 1 70 ? -14.479 19.632 6.672 1.00 94.69 70 THR A N 1
ATOM 580 C CA . THR A 1 70 ? -15.180 20.914 6.523 1.00 94.69 70 THR A CA 1
ATOM 581 C C . THR A 1 70 ? -16.561 20.853 7.185 1.00 94.69 70 THR A C 1
ATOM 583 O O . THR A 1 70 ? -17.184 19.784 7.215 1.00 94.69 70 THR A O 1
ATOM 586 N N . PRO A 1 71 ? -17.083 21.969 7.732 1.00 95.56 71 PRO A N 1
ATOM 587 C CA . PRO A 1 71 ? -18.422 22.002 8.325 1.00 95.56 71 PRO A CA 1
ATOM 588 C C . PRO A 1 71 ? -19.515 21.488 7.379 1.00 95.56 71 PRO A C 1
ATOM 590 O O . PRO A 1 71 ? -20.441 20.793 7.809 1.00 95.56 71 PRO A O 1
ATOM 593 N N . GLU A 1 72 ? -19.394 21.793 6.089 1.00 94.81 72 GLU A N 1
ATOM 594 C CA . GLU A 1 72 ? -20.325 21.386 5.043 1.00 94.81 72 GLU A CA 1
ATOM 595 C C . GLU A 1 72 ? -20.295 19.868 4.829 1.00 94.81 72 GLU A C 1
ATOM 597 O O . GLU A 1 72 ? -21.358 19.235 4.807 1.00 94.81 72 GLU A O 1
ATOM 602 N N . ASP A 1 73 ? -19.101 19.269 4.719 1.00 93.81 73 ASP A N 1
ATOM 603 C CA . ASP A 1 73 ? -18.964 17.825 4.503 1.00 93.81 73 ASP A CA 1
ATOM 604 C C . ASP A 1 73 ? -19.401 17.031 5.738 1.00 93.81 73 ASP A C 1
ATOM 606 O O . ASP A 1 73 ? -20.164 16.074 5.623 1.00 93.81 73 ASP A O 1
ATOM 610 N N . ILE A 1 74 ? -19.044 17.490 6.941 1.00 95.31 74 ILE A N 1
ATOM 611 C CA . ILE A 1 74 ? -19.490 16.869 8.196 1.00 95.31 74 ILE A CA 1
ATOM 612 C C . ILE A 1 74 ? -21.016 16.929 8.317 1.00 95.31 74 ILE A C 1
ATOM 614 O O . ILE A 1 74 ? -21.653 15.920 8.625 1.00 95.31 74 ILE A O 1
ATOM 618 N N . THR A 1 75 ? -21.632 18.079 8.027 1.00 95.75 75 THR A N 1
ATOM 619 C CA . THR A 1 75 ? -23.097 18.225 8.077 1.00 95.75 75 THR A CA 1
ATOM 620 C C . THR A 1 75 ? -23.780 17.289 7.080 1.00 95.75 75 THR A C 1
ATOM 622 O O . THR A 1 75 ? -24.792 16.661 7.402 1.00 95.75 75 THR A O 1
ATOM 625 N N . ARG A 1 76 ? -23.224 17.157 5.871 1.00 95.88 76 ARG A N 1
ATOM 626 C CA . ARG A 1 76 ? -23.698 16.209 4.857 1.00 95.88 76 ARG A CA 1
ATOM 627 C C . ARG A 1 76 ? -23.518 14.758 5.305 1.00 95.88 76 ARG A C 1
ATOM 629 O O . ARG A 1 76 ? -24.435 13.962 5.108 1.00 95.88 76 ARG A O 1
ATOM 636 N N . GLY A 1 77 ? -22.383 14.423 5.910 1.00 95.19 77 GLY A N 1
ATOM 637 C CA . GLY A 1 77 ? -22.072 13.085 6.403 1.00 95.19 77 GLY A CA 1
ATOM 638 C C . GLY A 1 77 ? -22.992 12.652 7.545 1.00 95.19 77 GLY A C 1
ATOM 639 O O . GLY A 1 77 ? -23.516 11.542 7.520 1.00 95.19 77 GLY A O 1
ATOM 640 N N . ILE A 1 78 ? -23.277 13.544 8.500 1.00 95.69 78 ILE A N 1
ATOM 641 C CA . ILE A 1 78 ? -24.216 13.279 9.605 1.00 95.69 78 ILE A CA 1
ATOM 642 C C . ILE A 1 78 ? -25.643 13.055 9.086 1.00 95.69 78 ILE A C 1
ATOM 644 O O . ILE A 1 78 ? -26.367 12.215 9.613 1.00 95.69 78 ILE A O 1
ATOM 648 N N . LYS A 1 79 ? -26.066 13.771 8.037 1.00 96.38 79 LYS A N 1
ATOM 649 C CA . LYS A 1 79 ? -27.388 13.558 7.423 1.00 96.38 79 LYS A CA 1
ATOM 650 C C . LYS A 1 79 ? -27.493 12.232 6.664 1.00 96.38 79 LYS A C 1
ATOM 652 O O . LYS A 1 79 ? -28.600 11.744 6.471 1.00 96.38 79 LYS A O 1
ATOM 657 N N . ASN A 1 80 ? -26.365 11.656 6.246 1.00 96.00 80 ASN A N 1
ATOM 658 C CA . ASN A 1 80 ? -26.294 10.464 5.400 1.00 96.00 80 ASN A CA 1
ATOM 659 C C . ASN A 1 80 ? -25.503 9.329 6.068 1.00 96.00 80 ASN A C 1
ATOM 661 O O . ASN A 1 80 ? -24.656 8.695 5.433 1.00 96.00 80 ASN A O 1
ATOM 665 N N . LEU A 1 81 ? -25.761 9.083 7.355 1.00 97.06 81 LEU A N 1
ATOM 666 C CA . LEU A 1 81 ? -25.122 7.991 8.085 1.00 97.06 81 LEU A CA 1
ATOM 667 C C . LEU A 1 81 ? -25.432 6.639 7.443 1.00 97.06 81 LEU A C 1
ATOM 669 O O . LEU A 1 81 ? -26.577 6.344 7.102 1.00 97.06 81 LEU A O 1
ATOM 673 N N . LYS A 1 82 ? -24.397 5.812 7.332 1.00 96.56 82 LYS A N 1
ATOM 674 C CA . LYS A 1 82 ? -24.489 4.443 6.833 1.00 96.56 82 LYS A CA 1
ATOM 675 C C . LYS A 1 82 ? -24.656 3.452 7.967 1.00 96.56 82 LYS A C 1
ATOM 677 O O . LYS A 1 82 ? -24.150 3.670 9.069 1.00 96.56 82 LYS A O 1
ATOM 682 N N . ASP A 1 83 ? -25.358 2.366 7.696 1.00 95.75 83 ASP A N 1
ATOM 683 C CA . ASP A 1 83 ? -25.465 1.248 8.624 1.00 95.75 83 ASP A CA 1
ATOM 684 C C . ASP A 1 83 ? -24.212 0.368 8.587 1.00 95.75 83 ASP A C 1
ATOM 686 O O . ASP A 1 83 ? -23.532 0.261 7.566 1.00 95.75 83 ASP A O 1
ATOM 690 N N . GLU A 1 84 ? -23.904 -0.295 9.705 1.00 90.31 84 GLU A N 1
ATOM 691 C CA . GLU A 1 84 ? -22.772 -1.230 9.797 1.00 90.31 84 GLU A CA 1
ATOM 692 C C . GLU A 1 84 ? -22.836 -2.327 8.720 1.00 90.31 84 GLU A C 1
ATOM 694 O O . GLU A 1 84 ? -21.812 -2.730 8.167 1.00 90.31 84 GLU A O 1
ATOM 699 N N . ASP A 1 85 ? -24.045 -2.759 8.358 1.00 92.94 85 ASP A N 1
ATOM 700 C CA . ASP A 1 85 ? -24.269 -3.774 7.331 1.00 92.94 85 ASP A CA 1
ATOM 701 C C . ASP A 1 85 ? -23.787 -3.339 5.942 1.00 92.94 85 ASP A C 1
ATOM 703 O O . ASP A 1 85 ? -23.266 -4.169 5.192 1.00 92.94 85 ASP A O 1
ATOM 707 N N . GLU A 1 86 ? -23.870 -2.043 5.623 1.00 95.75 86 GLU A N 1
ATOM 708 C CA . GLU A 1 86 ? -23.328 -1.488 4.378 1.00 95.75 86 GLU A CA 1
ATOM 709 C C . GLU A 1 86 ? -21.790 -1.541 4.365 1.00 95.75 86 GLU A C 1
ATOM 711 O O . GLU A 1 86 ? -21.178 -1.646 3.300 1.00 95.75 86 GLU A O 1
ATOM 716 N N . MET A 1 87 ? -21.148 -1.505 5.539 1.00 94.94 87 MET A N 1
ATOM 717 C CA . MET A 1 87 ? -19.686 -1.482 5.683 1.00 94.94 87 MET A CA 1
ATOM 718 C C . MET A 1 87 ? -19.049 -2.875 5.739 1.00 94.94 87 MET A C 1
ATOM 720 O O . MET A 1 87 ? -17.827 -2.997 5.624 1.00 94.94 87 MET A O 1
ATOM 724 N N . ARG A 1 88 ? -19.842 -3.949 5.845 1.00 92.19 88 ARG A N 1
ATOM 725 C CA . ARG A 1 88 ? -19.348 -5.334 5.993 1.00 92.19 88 ARG A CA 1
ATOM 726 C C . ARG A 1 88 ? -18.324 -5.747 4.940 1.00 92.19 88 ARG A C 1
ATOM 728 O O . ARG A 1 88 ? -17.347 -6.412 5.272 1.00 92.19 88 ARG A O 1
ATOM 735 N N . ASN A 1 89 ? -18.518 -5.355 3.680 1.00 94.31 89 ASN A N 1
ATOM 736 C CA . ASN A 1 89 ? -17.573 -5.688 2.610 1.00 94.31 89 ASN A CA 1
ATOM 737 C C . ASN A 1 89 ? -16.217 -4.996 2.811 1.00 94.31 89 ASN A C 1
ATOM 739 O O . ASN A 1 89 ? -15.171 -5.613 2.608 1.00 94.31 89 ASN A O 1
ATOM 743 N N . LEU A 1 90 ? -16.229 -3.736 3.254 1.00 93.50 90 LEU A N 1
ATOM 744 C CA . LEU A 1 90 ? -15.018 -2.967 3.531 1.00 93.50 90 LEU A CA 1
ATOM 745 C C . LEU A 1 90 ? -14.275 -3.530 4.752 1.00 93.50 90 LEU A C 1
ATOM 747 O O . LEU A 1 90 ? -13.066 -3.764 4.684 1.00 93.50 90 LEU A O 1
ATOM 751 N N . GLN A 1 91 ? -15.013 -3.850 5.819 1.00 93.69 91 GLN A N 1
ATOM 752 C CA . GLN A 1 91 ? -14.488 -4.535 7.003 1.00 93.69 91 GLN A CA 1
ATOM 753 C C . GLN A 1 91 ? -13.866 -5.887 6.636 1.00 93.69 91 GLN A C 1
ATOM 755 O O . GLN A 1 91 ? -12.729 -6.171 7.013 1.00 93.69 91 GLN A O 1
ATOM 760 N N . ALA A 1 92 ? -14.574 -6.708 5.853 1.00 93.00 92 ALA A N 1
ATOM 761 C CA . ALA A 1 92 ? -14.095 -8.014 5.415 1.00 93.00 92 ALA A CA 1
ATOM 762 C C . ALA A 1 92 ? -12.825 -7.900 4.562 1.00 93.00 92 ALA A C 1
ATOM 764 O O . ALA A 1 92 ? -11.900 -8.693 4.744 1.00 93.00 92 ALA A O 1
ATOM 765 N N . ALA A 1 93 ? -12.738 -6.903 3.677 1.00 94.31 93 ALA A N 1
ATOM 766 C CA . ALA A 1 93 ? -11.539 -6.650 2.884 1.00 94.31 93 ALA A CA 1
ATOM 767 C C . ALA A 1 93 ? -10.334 -6.284 3.768 1.00 94.31 93 ALA A C 1
ATOM 769 O O . ALA A 1 93 ? -9.253 -6.854 3.600 1.00 94.31 93 ALA A O 1
ATOM 770 N N . GLY A 1 94 ? -10.516 -5.373 4.732 1.00 94.38 94 GLY A N 1
ATOM 771 C CA . GLY A 1 94 ? -9.470 -4.994 5.688 1.00 94.38 94 GLY A CA 1
ATOM 772 C C . GLY A 1 94 ? -9.032 -6.171 6.557 1.00 94.38 94 GLY A C 1
ATOM 773 O O . GLY A 1 94 ? -7.844 -6.474 6.661 1.00 94.38 94 GLY A O 1
ATOM 774 N N . TYR A 1 95 ? -9.995 -6.902 7.111 1.00 93.12 95 TYR A N 1
ATOM 775 C CA . TYR A 1 95 ? -9.736 -8.037 7.990 1.00 93.12 95 TYR A CA 1
ATOM 776 C C . TYR A 1 95 ? -9.046 -9.195 7.257 1.00 93.12 95 TYR A C 1
ATOM 778 O O . TYR A 1 95 ? -8.088 -9.777 7.763 1.00 93.12 95 TYR A O 1
ATOM 786 N N . THR A 1 96 ? -9.468 -9.490 6.025 1.00 93.69 96 THR A N 1
ATOM 787 C CA . THR A 1 96 ? -8.823 -10.509 5.184 1.00 93.69 96 THR A CA 1
ATOM 788 C C . THR A 1 96 ? -7.381 -10.128 4.877 1.00 93.69 96 THR A C 1
ATOM 790 O O . THR A 1 96 ? -6.490 -10.975 4.970 1.00 93.69 96 THR A O 1
ATOM 793 N N . ARG A 1 97 ? -7.122 -8.851 4.561 1.00 95.06 97 ARG A N 1
ATOM 794 C CA . ARG A 1 97 ? -5.760 -8.352 4.352 1.00 95.06 97 ARG A CA 1
ATOM 795 C C . ARG A 1 97 ? -4.909 -8.508 5.611 1.00 95.06 97 ARG A C 1
ATOM 797 O O . ARG A 1 97 ? -3.815 -9.054 5.510 1.00 95.06 97 ARG A O 1
ATOM 804 N N . LEU A 1 98 ? -5.421 -8.097 6.773 1.00 93.62 98 LEU A N 1
ATOM 805 C CA . LEU A 1 98 ? -4.741 -8.231 8.065 1.00 93.62 98 LEU A CA 1
ATOM 806 C C . LEU A 1 98 ? -4.315 -9.682 8.331 1.00 93.62 98 LEU A C 1
ATOM 808 O O . LEU A 1 98 ? -3.151 -9.941 8.636 1.00 93.62 98 LEU A O 1
ATOM 812 N N . ILE A 1 99 ? -5.243 -10.631 8.172 1.00 93.00 99 ILE A N 1
ATOM 813 C CA . ILE A 1 99 ? -4.965 -12.062 8.357 1.00 93.00 99 ILE A CA 1
ATOM 814 C C . ILE A 1 99 ? -3.926 -12.549 7.354 1.00 93.00 99 ILE A C 1
ATOM 816 O O . ILE A 1 99 ? -2.999 -13.260 7.730 1.00 93.00 99 ILE A O 1
ATOM 820 N N . THR A 1 100 ? -4.083 -12.186 6.083 1.00 94.25 100 THR A N 1
ATOM 821 C CA . THR A 1 100 ? -3.213 -12.660 5.004 1.00 94.25 100 THR A CA 1
ATOM 822 C C . THR A 1 100 ? -1.781 -12.175 5.199 1.00 94.25 100 THR A C 1
ATOM 824 O O . THR A 1 100 ? -0.844 -12.969 5.118 1.00 94.25 100 THR A O 1
ATOM 827 N N . ASP A 1 101 ? -1.608 -10.887 5.500 1.00 94.94 101 ASP A N 1
ATOM 828 C CA . ASP A 1 101 ? -0.294 -10.289 5.729 1.00 94.94 101 ASP A CA 1
ATOM 829 C C . ASP A 1 101 ? 0.373 -10.899 6.973 1.00 94.94 101 ASP A C 1
ATOM 831 O O . ASP A 1 101 ? 1.560 -11.226 6.927 1.00 94.94 101 ASP A O 1
ATOM 835 N N . TRP A 1 102 ? -0.389 -11.147 8.045 1.00 93.56 102 TRP A N 1
ATOM 836 C CA . TRP A 1 102 ? 0.117 -11.813 9.249 1.00 93.56 102 TRP A CA 1
ATOM 837 C C . TRP A 1 102 ? 0.506 -13.275 8.995 1.00 93.56 102 TRP A C 1
ATOM 839 O O . TRP A 1 102 ? 1.597 -13.700 9.375 1.00 93.56 102 TRP A O 1
ATOM 849 N N . LEU A 1 103 ? -0.353 -14.041 8.316 1.00 94.06 103 LEU A N 1
ATOM 850 C CA . LEU A 1 103 ? -0.135 -15.463 8.056 1.00 94.06 103 LEU A CA 1
ATOM 851 C C . LEU A 1 103 ? 1.086 -15.682 7.158 1.00 94.06 103 LEU A C 1
ATOM 853 O O . LEU A 1 103 ? 1.928 -16.520 7.469 1.00 94.06 103 LEU A O 1
ATOM 857 N N . ILE A 1 104 ? 1.203 -14.924 6.067 1.00 94.62 104 ILE A N 1
ATOM 858 C CA . ILE A 1 104 ? 2.365 -14.996 5.172 1.00 94.62 104 ILE A CA 1
ATOM 859 C C . ILE A 1 104 ? 3.613 -14.501 5.904 1.00 94.62 104 ILE A C 1
ATOM 861 O O . ILE A 1 104 ? 4.653 -15.156 5.862 1.00 94.62 104 ILE A O 1
ATOM 865 N N . GLY A 1 105 ? 3.499 -13.360 6.588 1.00 95.44 105 GLY A N 1
ATOM 866 C CA . GLY A 1 105 ? 4.619 -12.690 7.231 1.00 95.44 105 GLY A CA 1
ATOM 867 C C . GLY A 1 105 ? 5.289 -13.550 8.293 1.00 95.44 105 GLY A C 1
ATOM 868 O O . GLY A 1 105 ? 6.484 -13.820 8.201 1.00 95.44 105 GLY A O 1
ATOM 869 N N . ILE A 1 106 ? 4.514 -14.030 9.269 1.00 94.00 106 ILE A N 1
ATOM 870 C CA . ILE A 1 106 ? 5.043 -14.825 10.381 1.00 94.00 106 ILE A CA 1
ATOM 871 C C . ILE A 1 106 ? 5.595 -16.159 9.882 1.00 94.00 106 ILE A C 1
ATOM 873 O O . ILE A 1 106 ? 6.753 -16.468 10.152 1.00 94.00 106 ILE A O 1
ATOM 877 N N . ASN A 1 107 ? 4.819 -16.925 9.107 1.00 95.00 107 ASN A N 1
ATOM 878 C CA . ASN A 1 107 ? 5.246 -18.265 8.700 1.00 95.00 107 ASN A CA 1
ATOM 879 C C . ASN A 1 107 ? 6.504 -18.230 7.824 1.00 95.00 107 ASN A C 1
ATOM 881 O O . ASN A 1 107 ? 7.455 -18.969 8.084 1.00 95.00 107 ASN A O 1
ATOM 885 N N . PHE A 1 108 ? 6.548 -17.368 6.805 1.00 95.69 108 PHE A N 1
ATOM 886 C CA . PHE A 1 108 ? 7.703 -17.333 5.910 1.00 95.69 108 PHE A CA 1
ATOM 887 C C . PHE A 1 108 ? 8.917 -16.661 6.537 1.00 95.69 108 PHE A C 1
ATOM 889 O O . PHE A 1 108 ? 10.025 -17.153 6.329 1.00 95.69 108 PHE A O 1
ATOM 896 N N . THR A 1 109 ? 8.737 -15.615 7.350 1.00 96.25 109 THR A N 1
ATOM 897 C CA . THR A 1 109 ? 9.857 -15.027 8.101 1.00 96.25 109 THR A CA 1
ATOM 898 C C . THR A 1 109 ? 10.478 -16.062 9.031 1.00 96.25 109 THR A C 1
ATOM 900 O O . THR A 1 109 ? 11.700 -16.206 9.043 1.00 96.25 109 THR A O 1
ATOM 903 N N . SER A 1 110 ? 9.668 -16.838 9.761 1.00 95.38 110 SER A N 1
ATOM 904 C CA . SER A 1 110 ? 10.171 -17.900 10.637 1.00 95.38 110 SER A CA 1
ATOM 905 C C . SER A 1 110 ? 10.945 -18.966 9.861 1.00 95.38 110 SER A C 1
ATOM 907 O O . SER A 1 110 ? 12.091 -19.248 10.204 1.00 95.38 110 SER A O 1
ATOM 909 N N . VAL A 1 111 ? 10.365 -19.524 8.792 1.00 95.56 111 VAL A N 1
ATOM 910 C CA . VAL A 1 111 ? 11.021 -20.580 8.000 1.00 95.56 111 VAL A CA 1
ATOM 911 C C . VAL A 1 111 ? 12.311 -20.077 7.353 1.00 95.56 111 VAL A C 1
ATOM 913 O O . VAL A 1 111 ? 13.337 -20.753 7.427 1.00 95.56 111 VAL A O 1
ATOM 916 N N . ALA A 1 112 ? 12.293 -18.890 6.746 1.00 94.94 112 ALA A N 1
ATOM 917 C CA . ALA A 1 112 ? 13.470 -18.345 6.083 1.00 94.94 112 ALA A CA 1
ATOM 918 C C . ALA A 1 112 ? 14.578 -17.997 7.075 1.00 94.94 112 ALA A C 1
ATOM 920 O O . ALA A 1 112 ? 15.733 -18.336 6.835 1.00 94.94 112 ALA A O 1
ATOM 921 N N . THR A 1 113 ? 14.232 -17.391 8.210 1.00 95.75 113 THR A N 1
ATOM 922 C CA . THR A 1 113 ? 15.199 -17.062 9.264 1.00 95.75 113 THR A CA 1
ATOM 923 C C . THR A 1 113 ? 15.864 -18.319 9.818 1.00 95.75 113 THR A C 1
ATOM 925 O O . THR A 1 113 ? 17.086 -18.361 9.932 1.00 95.75 113 THR A O 1
ATOM 928 N N . LEU A 1 114 ? 15.087 -19.369 10.108 1.00 95.19 114 LEU A N 1
ATOM 929 C CA . LEU A 1 114 ? 15.628 -20.622 10.641 1.00 95.19 114 LEU A CA 1
ATOM 930 C C . LEU A 1 114 ? 16.504 -21.363 9.626 1.00 95.19 114 LEU A C 1
ATOM 932 O O . LEU A 1 114 ? 17.524 -21.930 10.003 1.00 95.19 114 LEU A O 1
ATOM 936 N N . LYS A 1 115 ? 16.114 -21.368 8.346 1.00 95.38 115 LYS A N 1
ATOM 937 C CA . LYS A 1 115 ? 16.800 -22.158 7.316 1.00 95.38 115 LYS A CA 1
ATOM 938 C C . LYS A 1 115 ? 17.977 -21.433 6.660 1.00 95.38 115 LYS A C 1
ATOM 940 O O . LYS A 1 115 ? 18.958 -22.075 6.305 1.00 95.38 115 LYS A O 1
ATOM 945 N N . TYR A 1 116 ? 17.867 -20.122 6.467 1.00 94.81 116 TYR A N 1
ATOM 946 C CA . TYR A 1 116 ? 18.801 -19.328 5.660 1.00 94.81 116 TYR A CA 1
ATOM 947 C C . TYR A 1 116 ? 19.339 -18.092 6.389 1.00 94.81 116 TYR A C 1
ATOM 949 O O . TYR A 1 116 ? 20.205 -17.400 5.861 1.00 94.81 116 TYR A O 1
ATOM 957 N N . GLY A 1 117 ? 18.828 -17.781 7.582 1.00 90.44 117 GLY A N 1
ATOM 958 C CA . GLY A 1 117 ? 19.162 -16.544 8.281 1.00 90.44 117 GLY A CA 1
ATOM 959 C C . GLY A 1 117 ? 20.561 -16.514 8.888 1.00 90.44 117 GLY A C 1
ATOM 960 O O . GLY A 1 117 ? 21.083 -15.428 9.116 1.00 90.44 117 GLY A O 1
ATOM 961 N N . ASN A 1 118 ? 21.186 -17.668 9.161 1.00 92.19 118 ASN A N 1
ATOM 962 C CA . ASN A 1 118 ? 22.493 -17.755 9.835 1.00 92.19 118 ASN A CA 1
ATOM 963 C C . ASN A 1 118 ? 22.573 -16.855 11.089 1.00 92.19 118 ASN A C 1
ATOM 965 O O . ASN A 1 118 ? 23.518 -16.090 11.274 1.00 92.19 118 ASN A O 1
ATOM 969 N N . GLY A 1 119 ? 21.528 -16.898 11.923 1.00 88.06 119 GLY A N 1
ATOM 970 C CA . GLY A 1 119 ? 21.393 -16.055 13.118 1.00 88.06 119 GLY A CA 1
ATOM 971 C C . GLY A 1 119 ? 20.836 -14.646 12.869 1.00 88.06 119 GLY A C 1
ATOM 972 O O . GLY A 1 119 ? 20.651 -13.896 13.823 1.00 88.06 119 GLY A O 1
ATOM 973 N N . LYS A 1 120 ? 20.531 -14.277 11.619 1.00 94.06 120 LYS A N 1
ATOM 974 C CA . LYS A 1 120 ? 19.904 -13.001 11.245 1.00 94.06 120 LYS A CA 1
ATOM 975 C C . LYS A 1 120 ? 18.453 -13.195 10.823 1.00 94.06 120 LYS A C 1
ATOM 977 O O . LYS A 1 120 ? 18.117 -14.140 10.115 1.00 94.06 120 LYS A O 1
ATOM 982 N N . LEU A 1 121 ? 17.605 -12.254 11.230 1.00 94.31 121 LEU A N 1
ATOM 983 C CA . LEU A 1 121 ? 16.198 -12.209 10.849 1.00 94.31 121 LEU A CA 1
ATOM 984 C C . LEU A 1 121 ? 16.055 -11.921 9.348 1.00 94.31 121 LEU A C 1
ATOM 986 O O . LEU A 1 121 ? 16.544 -10.901 8.861 1.00 94.31 121 LEU A O 1
ATOM 990 N N . LEU A 1 122 ? 15.346 -12.796 8.636 1.00 94.44 122 LEU A N 1
ATOM 991 C CA . LEU A 1 122 ? 14.995 -12.617 7.230 1.00 94.44 122 LEU A CA 1
ATOM 992 C C . LEU A 1 122 ? 13.511 -12.284 7.111 1.00 94.44 122 LEU A C 1
ATOM 994 O O . LEU A 1 122 ? 12.662 -13.173 7.070 1.00 94.44 122 LEU A O 1
ATOM 998 N N . ASN A 1 123 ? 13.213 -10.986 7.057 1.00 93.81 123 ASN A N 1
ATOM 999 C CA . ASN A 1 123 ? 11.849 -10.485 6.931 1.00 93.81 123 ASN A CA 1
ATOM 1000 C C . ASN A 1 123 ? 11.258 -10.860 5.570 1.00 93.81 123 ASN A C 1
ATOM 1002 O O . ASN A 1 123 ? 11.693 -10.367 4.529 1.00 93.81 123 ASN A O 1
ATOM 1006 N N . ILE A 1 124 ? 10.218 -11.686 5.593 1.00 95.00 124 ILE A N 1
ATOM 1007 C CA . ILE A 1 124 ? 9.412 -12.021 4.425 1.00 95.00 124 ILE A CA 1
ATOM 1008 C C . ILE A 1 124 ? 7.998 -11.523 4.664 1.00 95.00 124 ILE A C 1
ATOM 1010 O O . ILE A 1 124 ? 7.414 -11.724 5.723 1.00 95.00 124 ILE A O 1
ATOM 1014 N N . GLY A 1 125 ? 7.424 -10.888 3.651 1.00 95.12 125 GLY A N 1
ATOM 1015 C CA . GLY A 1 125 ? 6.033 -10.470 3.665 1.00 95.12 125 GLY A CA 1
ATOM 1016 C C . GLY A 1 125 ? 5.480 -10.412 2.254 1.00 95.12 125 GLY A C 1
ATOM 1017 O O . GLY A 1 125 ? 6.239 -10.300 1.289 1.00 95.12 125 GLY A O 1
ATOM 1018 N N . ARG A 1 126 ? 4.148 -10.444 2.142 1.00 96.25 126 ARG A N 1
ATOM 1019 C CA . ARG A 1 126 ? 3.437 -10.408 0.855 1.00 96.25 126 ARG A CA 1
ATOM 1020 C C . ARG A 1 126 ? 3.831 -9.209 -0.013 1.00 96.25 126 ARG A C 1
ATOM 1022 O O . ARG A 1 126 ? 3.796 -9.322 -1.227 1.00 96.25 126 ARG A O 1
ATOM 1029 N N . VAL A 1 127 ? 4.191 -8.078 0.599 1.00 96.50 127 VAL A N 1
ATOM 1030 C CA . VAL A 1 127 ? 4.646 -6.864 -0.104 1.00 96.50 127 VAL A CA 1
ATOM 1031 C C . VAL A 1 127 ? 6.172 -6.779 -0.164 1.00 96.50 127 VAL A C 1
ATOM 1033 O O . VAL A 1 127 ? 6.721 -6.452 -1.206 1.00 96.50 127 VAL A O 1
ATOM 1036 N N . ILE A 1 128 ? 6.869 -7.109 0.926 1.00 95.31 128 ILE A N 1
ATOM 1037 C CA . ILE A 1 128 ? 8.331 -6.964 1.018 1.00 95.31 128 ILE A CA 1
ATOM 1038 C C . ILE A 1 128 ? 9.040 -7.849 -0.013 1.00 95.31 128 ILE A C 1
ATOM 1040 O O . ILE A 1 128 ? 9.889 -7.366 -0.758 1.00 95.31 128 ILE A O 1
ATOM 1044 N N . LEU A 1 129 ? 8.673 -9.132 -0.083 1.00 94.44 129 LEU A N 1
ATOM 1045 C CA . LEU A 1 129 ? 9.339 -10.102 -0.952 1.00 94.44 129 LEU A CA 1
ATOM 1046 C C . LEU A 1 129 ? 9.246 -9.747 -2.449 1.00 94.44 129 LEU A C 1
ATOM 1048 O O . LEU A 1 129 ? 10.295 -9.720 -3.093 1.00 94.44 129 LEU A O 1
ATOM 1052 N N . PRO A 1 130 ? 8.061 -9.455 -3.030 1.00 96.44 130 PRO A N 1
ATOM 1053 C CA . PRO A 1 130 ? 7.994 -9.077 -4.439 1.00 96.44 130 PRO A CA 1
ATOM 1054 C C . PRO A 1 130 ? 8.712 -7.757 -4.727 1.00 96.44 130 PRO A C 1
ATOM 1056 O O . PRO A 1 130 ? 9.348 -7.648 -5.768 1.00 96.44 130 PRO A O 1
ATOM 1059 N N . THR A 1 131 ? 8.690 -6.783 -3.810 1.00 97.56 131 THR A N 1
ATOM 1060 C CA . THR A 1 131 ? 9.446 -5.534 -3.992 1.00 97.56 131 THR A CA 1
ATOM 1061 C C . THR A 1 131 ? 10.948 -5.795 -4.075 1.00 97.56 131 THR A C 1
ATOM 1063 O O . THR A 1 131 ? 11.607 -5.292 -4.981 1.00 97.56 131 THR A O 1
ATOM 1066 N N . VAL A 1 132 ? 11.493 -6.628 -3.183 1.00 96.44 132 VAL A N 1
ATOM 1067 C CA . VAL A 1 132 ? 12.912 -7.016 -3.230 1.00 96.44 132 VAL A CA 1
ATOM 1068 C C . VAL A 1 132 ? 13.227 -7.791 -4.509 1.00 96.44 132 VAL A C 1
ATOM 1070 O O . VAL A 1 132 ? 14.268 -7.561 -5.118 1.00 96.44 132 VAL A O 1
ATOM 1073 N N . LYS A 1 133 ? 12.318 -8.665 -4.961 1.00 96.56 133 LYS A N 1
ATOM 1074 C CA . LYS A 1 133 ? 12.480 -9.410 -6.216 1.00 96.56 133 LYS A CA 1
ATOM 1075 C C . LYS A 1 133 ? 12.557 -8.487 -7.433 1.00 96.56 133 LYS A C 1
ATOM 1077 O O . LYS A 1 133 ? 13.400 -8.725 -8.284 1.00 96.56 133 LYS A O 1
ATOM 1082 N N . LEU A 1 134 ? 11.737 -7.434 -7.499 1.00 98.00 134 LEU A N 1
ATOM 1083 C CA . LEU A 1 134 ? 11.785 -6.457 -8.595 1.00 98.00 134 LEU A CA 1
ATOM 1084 C C . LEU A 1 134 ? 13.139 -5.745 -8.677 1.00 98.00 134 LEU A C 1
ATOM 1086 O O . LEU A 1 134 ? 13.666 -5.558 -9.771 1.00 98.00 134 LEU A O 1
ATOM 1090 N N . VAL A 1 135 ? 13.704 -5.361 -7.529 1.00 98.06 135 VAL A N 1
ATOM 1091 C CA . VAL A 1 135 ? 15.039 -4.747 -7.472 1.00 98.06 135 VAL A CA 1
A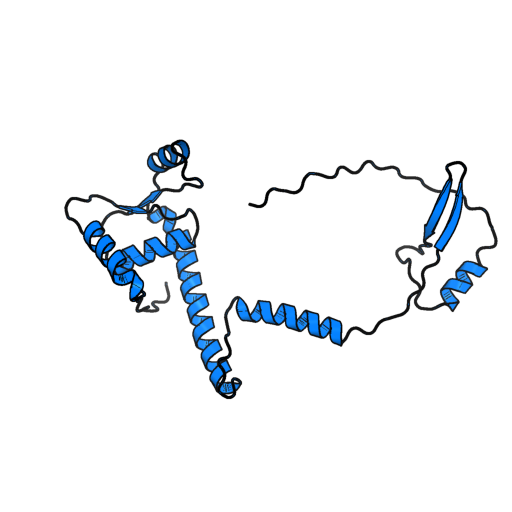TOM 1092 C C . VAL A 1 135 ? 16.105 -5.757 -7.888 1.00 98.06 135 VAL A C 1
ATOM 1094 O O . VAL A 1 135 ? 16.903 -5.467 -8.769 1.00 98.06 135 VAL A O 1
ATOM 1097 N N . TYR A 1 136 ? 16.061 -6.967 -7.325 1.00 97.88 136 TYR A N 1
ATOM 1098 C CA . TYR A 1 136 ? 16.992 -8.040 -7.669 1.00 97.88 136 TYR A CA 1
ATOM 1099 C C . TYR A 1 136 ? 16.977 -8.365 -9.167 1.00 97.88 136 TYR A C 1
ATOM 1101 O O . TYR A 1 136 ? 18.033 -8.473 -9.778 1.00 97.88 136 TYR A O 1
ATOM 1109 N N . ASP A 1 137 ? 15.796 -8.494 -9.771 1.00 98.19 137 ASP A N 1
ATOM 1110 C CA . ASP A 1 137 ? 15.671 -8.791 -11.199 1.00 98.19 137 ASP A CA 1
ATOM 1111 C C . ASP A 1 137 ? 16.281 -7.690 -12.050 1.00 98.19 137 ASP A C 1
ATOM 1113 O O . ASP A 1 137 ? 17.029 -7.980 -12.981 1.00 98.19 137 ASP A O 1
ATOM 1117 N N . ARG A 1 138 ? 16.031 -6.428 -11.690 1.00 98.25 138 ARG A N 1
ATOM 1118 C CA . ARG A 1 138 ? 16.632 -5.291 -12.380 1.00 98.25 138 ARG A CA 1
ATOM 1119 C C . ARG A 1 138 ? 18.154 -5.281 -12.241 1.00 98.25 138 ARG A C 1
ATOM 1121 O O . ARG A 1 138 ? 18.845 -5.022 -13.224 1.00 98.25 138 ARG A O 1
ATOM 1128 N N . ASP A 1 139 ? 18.679 -5.583 -11.060 1.00 98.44 139 ASP A N 1
ATOM 1129 C CA . ASP A 1 139 ? 20.123 -5.671 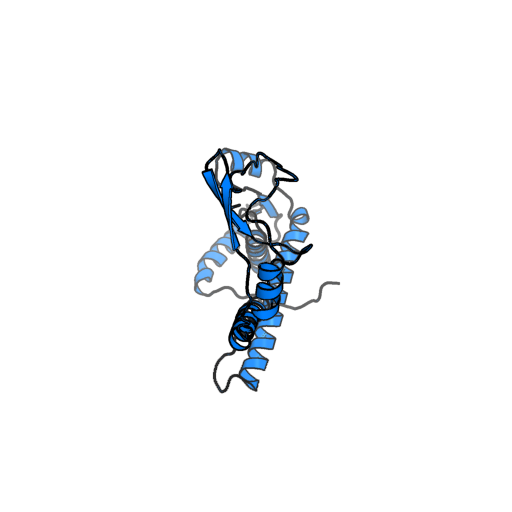-10.841 1.00 98.44 139 ASP A CA 1
ATOM 1130 C C . ASP A 1 139 ? 20.732 -6.805 -11.672 1.00 98.44 139 ASP A C 1
ATOM 1132 O O . ASP A 1 139 ? 21.768 -6.620 -12.308 1.00 98.44 139 ASP A O 1
ATOM 1136 N N . MET A 1 140 ? 20.065 -7.958 -11.749 1.00 98.31 140 MET A N 1
ATO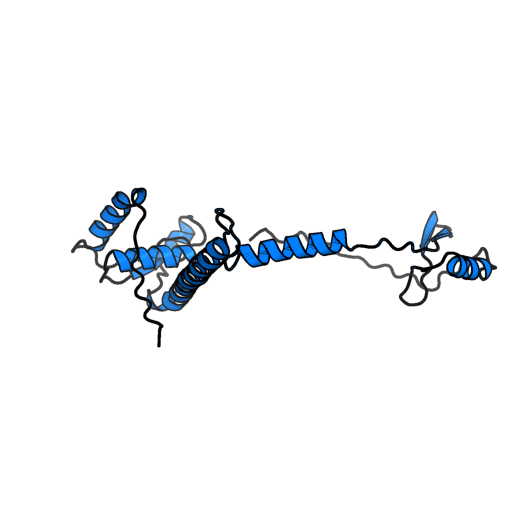M 1137 C CA . MET A 1 140 ? 20.502 -9.069 -12.593 1.00 98.31 140 MET A CA 1
ATOM 1138 C C . MET A 1 140 ? 20.428 -8.733 -14.086 1.00 98.31 140 MET A C 1
ATOM 1140 O O . MET A 1 140 ? 21.313 -9.140 -14.835 1.00 98.31 140 MET A O 1
ATOM 1144 N N . GLU A 1 141 ? 19.413 -7.993 -14.537 1.00 97.88 141 GLU A N 1
ATOM 1145 C CA . GLU A 1 141 ? 19.341 -7.484 -15.911 1.00 97.88 141 GLU A CA 1
ATOM 1146 C C . GLU A 1 141 ? 20.530 -6.572 -16.226 1.00 97.88 141 GLU A C 1
ATOM 1148 O O . GLU A 1 141 ? 21.137 -6.716 -17.283 1.00 97.88 141 GLU A O 1
ATOM 1153 N N . ILE A 1 142 ? 20.894 -5.675 -15.305 1.00 97.81 142 ILE A N 1
ATOM 1154 C CA . ILE A 1 142 ? 22.036 -4.763 -15.460 1.00 97.81 142 ILE A CA 1
ATOM 1155 C C . ILE A 1 142 ? 23.360 -5.535 -15.459 1.00 97.81 142 ILE A C 1
ATOM 1157 O O . ILE A 1 142 ? 24.203 -5.298 -16.319 1.00 97.81 142 ILE A O 1
ATOM 1161 N N . LEU A 1 143 ? 23.546 -6.476 -14.529 1.00 97.75 143 LEU A N 1
ATOM 1162 C CA . LEU A 1 143 ? 24.765 -7.285 -14.429 1.00 97.75 143 LEU A CA 1
ATOM 1163 C C . LEU A 1 143 ? 24.982 -8.169 -15.661 1.00 97.75 143 LEU A C 1
ATOM 1165 O O . LEU A 1 143 ? 26.115 -8.347 -16.099 1.00 97.75 143 LEU A O 1
ATOM 1169 N N . ASN A 1 144 ? 23.900 -8.715 -16.218 1.00 97.62 144 ASN A N 1
ATOM 1170 C CA . ASN A 1 144 ? 23.944 -9.554 -17.415 1.00 97.62 144 ASN A CA 1
ATOM 1171 C C . ASN A 1 144 ? 23.800 -8.751 -18.717 1.00 97.62 144 ASN A C 1
ATOM 1173 O O . ASN A 1 144 ? 23.746 -9.343 -19.799 1.00 97.62 144 ASN A O 1
ATOM 1177 N N . PHE A 1 145 ? 23.712 -7.421 -18.645 1.00 97.69 145 PHE A N 1
ATOM 1178 C CA . PHE A 1 145 ? 23.615 -6.586 -19.830 1.00 97.69 145 PHE A CA 1
ATOM 1179 C C . PHE A 1 145 ? 24.945 -6.612 -20.582 1.00 97.69 145 PHE A C 1
ATOM 1181 O O . PHE A 1 145 ? 25.957 -6.101 -20.108 1.00 97.69 145 PHE A O 1
ATOM 1188 N N . VAL A 1 146 ? 24.932 -7.185 -21.785 1.00 96.25 146 VAL A N 1
ATOM 1189 C CA . VAL A 1 146 ? 26.064 -7.135 -22.713 1.00 96.25 146 VAL A CA 1
ATOM 1190 C C . VAL A 1 146 ? 25.816 -5.987 -23.692 1.00 96.25 146 VAL A C 1
ATOM 1192 O O . VAL A 1 146 ? 24.912 -6.105 -24.529 1.00 96.25 146 VAL A O 1
ATOM 1195 N N . PRO A 1 147 ? 26.580 -4.879 -23.617 1.00 94.19 147 PRO A N 1
ATOM 1196 C CA . PRO A 1 147 ? 26.444 -3.782 -24.561 1.00 94.19 147 PRO A CA 1
ATOM 1197 C C . PRO A 1 147 ? 26.679 -4.284 -25.984 1.00 94.19 147 PRO A C 1
ATOM 1199 O O . PRO A 1 147 ? 27.667 -4.964 -26.262 1.00 94.19 147 PRO A O 1
ATOM 1202 N N . LYS A 1 148 ? 25.771 -3.933 -26.892 1.00 92.69 148 LYS A N 1
ATOM 1203 C CA . LYS A 1 148 ? 25.929 -4.188 -28.322 1.00 92.69 148 LYS A CA 1
ATOM 1204 C C . LYS A 1 148 ? 26.121 -2.867 -29.038 1.00 92.69 148 LYS A C 1
ATOM 1206 O O . LYS A 1 148 ? 25.307 -1.955 -28.887 1.00 92.69 148 LYS A O 1
ATOM 1211 N N . THR A 1 149 ? 27.193 -2.780 -29.813 1.00 93.56 149 THR A N 1
ATOM 1212 C CA . THR A 1 149 ? 27.393 -1.669 -30.736 1.00 93.56 149 THR A CA 1
ATOM 1213 C C . THR A 1 149 ? 26.350 -1.768 -31.835 1.00 93.56 149 THR A C 1
ATOM 1215 O O . THR A 1 149 ? 26.164 -2.828 -32.423 1.00 93.56 149 THR A O 1
ATOM 1218 N N . TYR A 1 150 ? 25.678 -0.657 -32.098 1.00 93.56 150 TYR A N 1
ATOM 1219 C CA . TYR A 1 150 ? 24.832 -0.491 -33.264 1.00 93.56 150 TYR A CA 1
ATOM 1220 C C . TYR A 1 150 ? 25.183 0.837 -33.923 1.00 93.56 150 TYR A C 1
ATOM 1222 O O . TYR A 1 150 ? 25.668 1.768 -33.275 1.00 93.56 150 TYR A O 1
ATOM 1230 N N . TYR A 1 151 ? 24.917 0.918 -35.215 1.00 92.50 151 TYR A N 1
ATOM 1231 C CA . TYR A 1 151 ? 25.201 2.073 -36.044 1.00 92.50 151 TYR A CA 1
ATOM 1232 C C . TYR A 1 151 ? 23.889 2.670 -36.537 1.00 92.50 151 TYR A C 1
ATOM 1234 O O . TYR A 1 151 ? 22.933 1.956 -36.836 1.00 92.50 151 TYR A O 1
ATOM 1242 N N . GLU A 1 152 ? 23.837 3.990 -36.620 1.00 93.75 152 GLU A N 1
ATOM 1243 C CA . GLU A 1 152 ? 22.745 4.728 -37.245 1.00 93.75 152 GLU A CA 1
ATOM 1244 C C . GLU A 1 152 ? 23.346 5.562 -38.375 1.00 93.75 152 GLU A C 1
ATOM 1246 O O . GLU A 1 152 ? 24.464 6.063 -38.252 1.00 93.75 152 GLU A O 1
ATOM 1251 N N . ILE A 1 153 ? 22.616 5.707 -39.479 1.00 91.88 153 ILE A N 1
ATOM 1252 C CA . ILE A 1 153 ? 23.025 6.591 -40.572 1.00 91.88 153 ILE A CA 1
ATOM 1253 C C . ILE A 1 153 ? 22.281 7.910 -40.385 1.00 91.88 153 ILE A C 1
ATOM 1255 O O . ILE A 1 153 ? 21.050 7.959 -40.475 1.00 91.88 153 ILE A O 1
ATOM 1259 N N . GLU A 1 154 ? 23.037 8.968 -40.111 1.00 92.81 154 GLU A N 1
ATOM 1260 C CA . GLU A 1 154 ? 22.540 10.337 -40.010 1.00 92.81 154 GLU A CA 1
ATOM 1261 C C . GLU A 1 154 ? 22.906 11.109 -41.282 1.00 92.81 154 GLU A C 1
ATOM 1263 O O . GLU A 1 154 ? 24.067 11.162 -41.682 1.00 92.81 154 GLU A O 1
ATOM 1268 N N . GLY A 1 155 ? 21.900 11.693 -41.926 1.00 90.31 155 GLY A N 1
ATOM 1269 C CA . GLY A 1 155 ? 22.054 12.589 -43.064 1.00 90.31 155 GLY A CA 1
ATOM 1270 C C . GLY A 1 155 ? 21.869 14.042 -42.641 1.00 90.31 155 GLY A C 1
ATOM 1271 O O . GLY A 1 155 ? 20.953 14.364 -41.880 1.00 90.31 155 GLY A O 1
ATOM 1272 N N . HIS A 1 156 ? 22.720 14.920 -43.16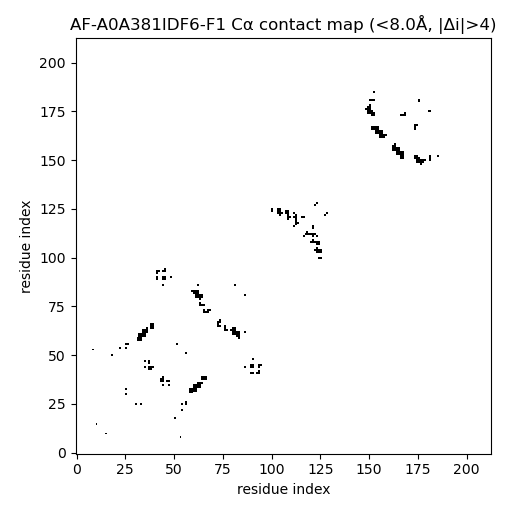3 1.00 91.25 156 HIS A N 1
ATOM 1273 C CA . HIS A 1 156 ? 22.619 16.365 -42.987 1.00 91.25 156 HIS A CA 1
ATOM 1274 C C . HIS A 1 156 ? 22.019 16.978 -44.249 1.00 91.25 156 HIS A C 1
ATOM 1276 O O . HIS A 1 156 ? 22.581 16.846 -45.333 1.00 91.25 156 HIS A O 1
ATOM 1282 N N . PHE A 1 157 ? 20.875 17.641 -44.111 1.00 89.94 157 PHE A N 1
ATOM 1283 C CA . PHE A 1 157 ? 20.117 18.170 -45.237 1.00 89.94 157 PHE A CA 1
ATOM 1284 C C . PHE A 1 157 ? 19.982 19.681 -45.129 1.00 89.94 157 PHE A C 1
ATOM 1286 O O . PHE A 1 157 ? 19.732 20.216 -44.049 1.00 89.94 157 PHE A O 1
ATOM 1293 N N . LYS A 1 158 ? 20.077 20.359 -46.273 1.00 90.19 158 LYS A N 1
ATOM 1294 C CA . LYS A 1 158 ? 19.803 21.788 -46.405 1.00 90.19 158 LYS A CA 1
ATOM 1295 C C . LYS A 1 158 ? 18.543 21.985 -47.236 1.00 90.19 158 LYS A C 1
ATOM 1297 O O . LYS A 1 158 ? 18.457 21.503 -48.362 1.00 90.19 158 LYS A O 1
ATOM 1302 N N . ALA A 1 159 ? 17.569 22.685 -46.673 1.00 86.69 159 ALA A N 1
ATOM 1303 C CA . ALA A 1 159 ? 16.356 23.116 -47.352 1.00 86.69 159 ALA A CA 1
ATOM 1304 C C . ALA A 1 159 ? 16.262 24.647 -47.329 1.00 86.69 159 ALA A C 1
ATOM 1306 O O . ALA A 1 159 ? 16.974 25.314 -46.581 1.00 86.69 159 ALA A O 1
ATOM 1307 N N . GLU A 1 160 ? 15.347 25.207 -48.120 1.00 84.81 160 GLU A N 1
ATOM 1308 C CA . GLU A 1 160 ? 15.085 26.655 -48.158 1.00 84.81 160 GLU A CA 1
ATOM 1309 C C . GLU A 1 160 ? 14.765 27.230 -46.765 1.00 84.81 160 GLU A C 1
ATOM 1311 O O . GLU A 1 160 ? 15.188 28.329 -46.427 1.00 84.81 160 GLU A O 1
ATOM 1316 N N . ALA A 1 161 ? 14.087 26.444 -45.920 1.00 83.00 161 ALA A N 1
ATOM 1317 C CA . ALA A 1 161 ? 13.720 26.817 -44.554 1.00 83.00 161 ALA A CA 1
ATOM 1318 C C . ALA A 1 161 ? 14.823 26.575 -43.498 1.00 83.00 161 ALA A C 1
ATOM 1320 O O . ALA A 1 161 ? 14.593 26.852 -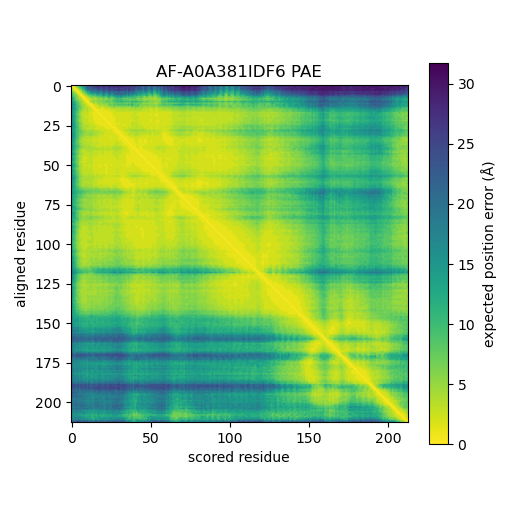42.322 1.00 83.00 161 ALA A O 1
ATOM 1321 N N . GLY A 1 162 ? 15.988 26.038 -43.883 1.00 89.19 162 GLY A N 1
ATOM 1322 C CA . GLY A 1 162 ? 17.118 25.786 -42.983 1.00 89.19 162 GLY A CA 1
ATOM 1323 C C . GLY A 1 162 ? 17.736 24.392 -43.103 1.00 89.19 162 GLY A C 1
ATOM 1324 O O . GLY A 1 162 ? 17.369 23.582 -4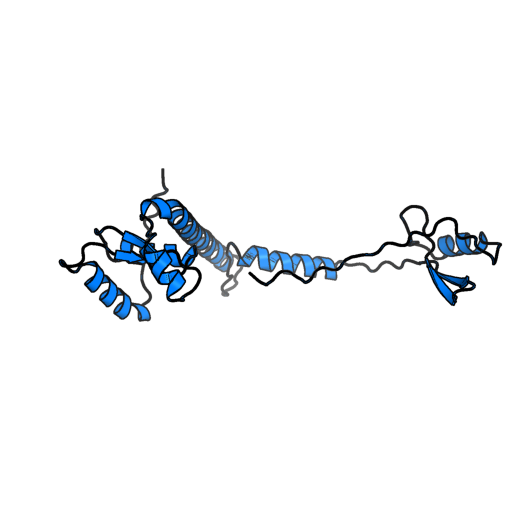3.957 1.00 89.19 162 GLY A O 1
ATOM 1325 N N . GLU A 1 163 ? 18.703 24.120 -42.229 1.00 92.88 163 GLU A N 1
ATOM 1326 C CA . GLU A 1 163 ? 19.400 22.834 -42.138 1.00 92.88 163 GLU A CA 1
ATOM 1327 C C . GLU A 1 163 ? 18.746 21.923 -41.095 1.00 92.88 163 GLU A C 1
ATOM 1329 O O . GLU A 1 163 ? 18.297 22.378 -40.043 1.00 92.88 163 GLU A O 1
ATOM 1334 N N . TYR A 1 164 ? 18.689 20.622 -41.377 1.00 91.50 164 TYR A N 1
ATOM 1335 C CA . TYR A 1 164 ? 18.145 19.627 -40.457 1.00 91.50 164 TYR A CA 1
ATOM 1336 C C . TYR A 1 164 ? 18.859 18.281 -40.589 1.00 91.50 164 TYR A C 1
ATOM 1338 O O . TYR A 1 164 ? 19.492 17.976 -41.601 1.00 91.50 164 TYR A O 1
ATOM 1346 N N . LYS A 1 165 ? 18.737 17.460 -39.544 1.00 92.25 165 LYS A N 1
ATOM 1347 C CA . LYS A 1 165 ? 19.251 16.089 -39.510 1.00 92.25 165 LYS A CA 1
ATOM 1348 C C . LYS A 1 165 ? 18.121 15.105 -39.772 1.00 92.25 165 LYS A C 1
ATOM 1350 O O . LYS A 1 165 ? 17.040 15.235 -39.198 1.00 92.25 165 LYS A O 1
ATOM 1355 N N . GLY A 1 166 ? 18.378 14.113 -40.612 1.00 89.50 166 GLY A N 1
ATOM 1356 C CA . GLY A 1 166 ? 17.482 12.984 -40.838 1.00 89.50 166 GLY A CA 1
ATOM 1357 C C . GLY A 1 166 ? 18.174 11.676 -40.487 1.00 89.50 166 GLY A C 1
ATOM 1358 O O . GLY A 1 166 ? 19.367 11.521 -40.726 1.0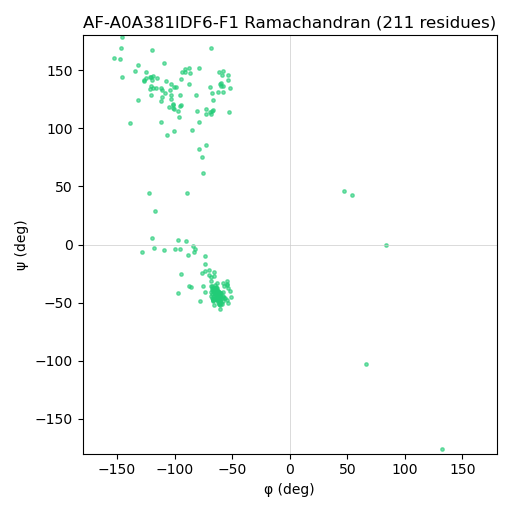0 89.50 166 GLY A O 1
ATOM 1359 N N . LYS A 1 167 ? 17.426 10.720 -39.936 1.00 91.62 167 LYS A N 1
ATOM 1360 C CA . LYS A 1 167 ? 17.917 9.355 -39.730 1.00 91.62 167 LYS A CA 1
ATOM 1361 C C . LYS A 1 167 ? 17.410 8.463 -40.849 1.00 91.62 167 LYS A C 1
ATOM 1363 O O . LYS A 1 167 ? 16.230 8.525 -41.196 1.00 91.62 167 LYS A O 1
ATOM 1368 N N . TYR A 1 168 ? 18.284 7.629 -41.395 1.00 90.12 168 TYR A N 1
ATOM 1369 C CA . TYR A 1 168 ? 17.865 6.612 -42.348 1.00 90.12 168 TYR A CA 1
ATOM 1370 C C . TYR A 1 168 ? 17.036 5.532 -41.640 1.00 90.12 168 TYR A C 1
ATOM 1372 O O . TYR A 1 168 ? 17.402 5.052 -40.567 1.00 90.12 168 TYR A O 1
ATOM 1380 N N . VAL A 1 169 ? 15.926 5.131 -42.261 1.00 88.12 169 VAL A N 1
ATOM 1381 C CA . VAL A 1 169 ? 15.035 4.083 -41.751 1.00 88.12 169 VAL A CA 1
ATOM 1382 C C . VAL A 1 169 ? 14.737 3.100 -42.877 1.00 88.12 169 VAL A C 1
ATOM 1384 O O . VAL A 1 169 ? 14.230 3.487 -43.929 1.00 88.12 169 VAL A O 1
ATOM 1387 N N . LYS A 1 170 ? 15.018 1.813 -42.652 1.00 82.38 170 LYS A N 1
ATOM 1388 C CA . LYS A 1 170 ? 14.647 0.719 -43.555 1.00 82.38 170 LYS A CA 1
ATOM 1389 C C . LYS A 1 170 ? 13.400 0.030 -43.004 1.00 82.38 170 LYS A C 1
ATOM 1391 O O . LYS A 1 170 ? 13.471 -0.805 -42.106 1.00 82.38 170 LYS A O 1
ATOM 1396 N N . GLY A 1 171 ? 12.229 0.393 -43.525 1.00 83.12 171 GLY A N 1
ATOM 1397 C CA . GLY A 1 171 ? 10.954 -0.135 -43.031 1.00 83.12 171 GLY A CA 1
ATOM 1398 C C . GLY A 1 171 ? 10.666 0.326 -41.598 1.00 83.12 171 GLY A C 1
ATOM 1399 O O . GLY A 1 171 ? 10.247 1.462 -41.401 1.00 83.12 171 GLY A O 1
ATOM 1400 N N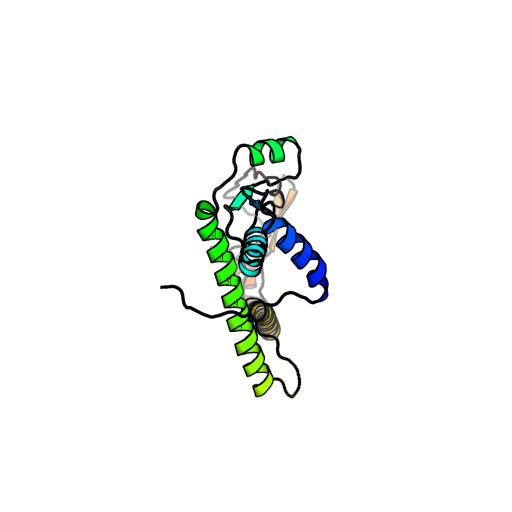 . LYS A 1 172 ? 10.875 -0.553 -40.608 1.00 78.06 172 LYS A N 1
ATOM 1401 C CA . LYS A 1 172 ? 10.715 -0.245 -39.171 1.00 78.06 172 LYS A CA 1
ATOM 1402 C C . LYS A 1 172 ? 12.038 -0.173 -38.399 1.00 78.06 172 LYS A C 1
ATOM 1404 O O . LYS A 1 172 ? 12.018 0.166 -37.220 1.00 78.06 172 LYS A O 1
ATOM 1409 N N . GLU A 1 173 ? 13.165 -0.484 -39.034 1.00 80.62 173 GLU A N 1
ATOM 1410 C CA . GLU A 1 173 ? 14.479 -0.514 -38.388 1.00 80.62 173 GLU A CA 1
ATOM 1411 C C . GLU A 1 173 ? 15.303 0.716 -38.772 1.00 80.62 173 GLU A C 1
ATOM 1413 O O . GLU A 1 173 ? 15.390 1.091 -39.942 1.00 80.62 173 GLU A O 1
ATOM 1418 N N . SER A 1 174 ? 15.916 1.352 -37.775 1.00 84.94 174 SER A N 1
ATOM 1419 C CA . SER A 1 174 ? 16.788 2.523 -37.945 1.00 84.94 174 SER A CA 1
ATOM 1420 C C . SER A 1 174 ? 18.218 2.277 -37.458 1.00 84.94 174 SER A C 1
ATOM 1422 O O . SER A 1 174 ? 19.007 3.214 -37.377 1.00 84.94 174 SER A O 1
ATOM 1424 N N . LYS A 1 175 ? 18.529 1.037 -37.066 1.00 90.62 175 LYS A N 1
ATOM 1425 C CA . LYS A 1 175 ? 19.792 0.633 -36.447 1.00 90.62 175 LYS A CA 1
ATOM 1426 C C . LYS A 1 175 ? 20.391 -0.526 -37.232 1.00 90.62 175 LYS A C 1
ATOM 1428 O O . LYS A 1 175 ? 19.657 -1.404 -37.672 1.00 90.62 175 LYS A O 1
ATOM 1433 N N . PHE A 1 176 ? 21.708 -0.517 -37.375 1.00 89.62 176 PHE A N 1
ATOM 1434 C CA . PHE A 1 176 ? 22.486 -1.533 -38.076 1.00 89.62 176 PHE A CA 1
ATOM 1435 C C . PHE A 1 176 ? 23.459 -2.192 -37.106 1.00 89.62 176 PHE A C 1
ATOM 1437 O O . PHE A 1 176 ? 24.137 -1.496 -36.354 1.00 89.62 176 PHE A O 1
ATOM 1444 N N . ASP A 1 177 ? 23.561 -3.517 -37.138 1.00 89.06 177 ASP A N 1
ATOM 1445 C CA . ASP A 1 177 ? 24.454 -4.255 -36.236 1.00 89.06 177 ASP A CA 1
ATOM 1446 C C . ASP A 1 177 ? 25.930 -4.156 -36.658 1.00 89.06 177 ASP A C 1
ATOM 1448 O O . ASP A 1 177 ? 26.827 -4.282 -35.825 1.00 89.06 177 ASP A O 1
ATOM 1452 N N . THR A 1 178 ? 26.203 -3.905 -37.945 1.00 89.94 178 THR A N 1
ATOM 1453 C CA . THR A 1 178 ? 27.565 -3.816 -38.487 1.00 89.94 178 THR A CA 1
ATOM 1454 C C . THR A 1 178 ? 27.814 -2.498 -39.215 1.00 89.94 178 THR A C 1
ATOM 1456 O O . THR A 1 178 ? 26.924 -1.922 -39.848 1.00 89.94 178 THR A O 1
ATOM 1459 N N . LEU A 1 179 ? 29.063 -2.027 -39.156 1.00 91.25 179 LEU A N 1
ATOM 1460 C CA . LEU A 1 179 ? 29.498 -0.835 -39.883 1.00 91.25 179 LEU A CA 1
ATOM 1461 C C . LEU A 1 179 ? 29.514 -1.068 -41.403 1.00 91.25 179 LEU A C 1
ATOM 1463 O O . LEU A 1 179 ? 29.256 -0.146 -42.171 1.00 91.25 179 LEU A O 1
ATOM 1467 N N . GLU A 1 180 ? 29.791 -2.296 -41.850 1.00 90.6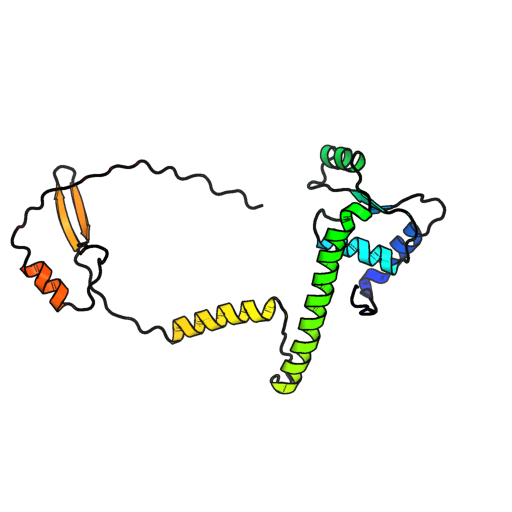9 180 GLU A N 1
ATOM 1468 C CA . GLU A 1 180 ? 29.798 -2.648 -43.273 1.00 90.69 180 GLU A CA 1
ATOM 1469 C C . GLU A 1 180 ? 28.421 -2.486 -43.910 1.00 90.69 180 GLU A C 1
ATOM 1471 O O . GLU A 1 180 ? 28.317 -1.944 -45.009 1.00 90.69 180 GLU A O 1
ATOM 1476 N N . ASP A 1 181 ? 27.360 -2.915 -43.226 1.00 88.56 181 ASP A N 1
ATOM 1477 C CA . ASP A 1 181 ? 26.001 -2.785 -43.749 1.00 88.56 181 ASP A CA 1
ATOM 1478 C C . ASP A 1 181 ? 25.568 -1.320 -43.822 1.00 88.56 181 ASP A C 1
ATOM 1480 O O . ASP A 1 181 ? 24.956 -0.907 -44.811 1.00 88.56 181 ASP A O 1
ATOM 1484 N N . ALA A 1 182 ? 25.965 -0.510 -42.835 1.00 89.50 182 ALA A N 1
ATOM 1485 C CA . ALA A 1 182 ? 25.758 0.932 -42.882 1.00 89.50 182 ALA A CA 1
ATOM 1486 C C . ALA A 1 182 ? 26.522 1.579 -44.057 1.00 89.50 182 ALA A C 1
ATOM 1488 O O . ALA A 1 182 ? 25.944 2.347 -44.827 1.00 89.50 182 ALA A O 1
ATOM 1489 N N . ASN A 1 183 ? 27.792 1.214 -44.260 1.00 91.06 183 ASN A N 1
ATOM 1490 C CA . ASN A 1 183 ? 28.621 1.744 -45.345 1.00 91.06 183 ASN A CA 1
ATOM 1491 C C . ASN A 1 183 ? 28.148 1.310 -46.736 1.00 91.06 183 ASN A C 1
ATOM 1493 O O . ASN A 1 183 ? 28.208 2.112 -47.662 1.00 91.06 183 ASN A O 1
ATOM 1497 N N . LYS A 1 184 ? 27.637 0.083 -46.904 1.00 89.81 184 LYS A N 1
ATOM 1498 C CA . LYS A 1 184 ? 27.026 -0.364 -48.171 1.00 89.81 184 LYS A CA 1
ATOM 1499 C C . LYS A 1 184 ? 25.839 0.515 -48.551 1.00 89.81 184 LYS A C 1
ATOM 1501 O O . LYS A 1 184 ? 25.691 0.875 -49.716 1.00 89.81 184 LYS A O 1
ATOM 1506 N N . ILE A 1 185 ? 25.011 0.880 -47.571 1.00 88.81 185 ILE A N 1
ATOM 1507 C CA . ILE A 1 185 ? 23.879 1.782 -47.797 1.00 88.81 185 ILE A CA 1
ATOM 1508 C C . ILE A 1 185 ? 24.388 3.173 -48.166 1.00 88.81 185 ILE A C 1
ATOM 1510 O O . ILE A 1 185 ? 23.943 3.713 -49.173 1.00 88.81 185 ILE A O 1
ATOM 1514 N N . ILE A 1 186 ? 25.358 3.720 -47.428 1.00 88.25 186 ILE A N 1
ATOM 1515 C CA . ILE A 1 186 ? 25.962 5.023 -47.751 1.00 88.25 186 ILE A CA 1
ATOM 1516 C C . ILE A 1 186 ? 26.548 5.020 -49.171 1.00 88.25 186 ILE A C 1
ATOM 1518 O O . ILE A 1 186 ? 26.262 5.925 -49.944 1.00 88.25 186 ILE A O 1
ATOM 1522 N N . ALA A 1 187 ? 27.287 3.977 -49.554 1.00 89.12 187 ALA A N 1
ATOM 1523 C CA . ALA A 1 187 ? 27.876 3.846 -50.886 1.00 89.12 187 ALA A CA 1
ATOM 1524 C C . ALA A 1 187 ? 26.828 3.703 -52.005 1.00 89.12 187 ALA A C 1
ATOM 1526 O O . ALA A 1 187 ? 27.086 4.089 -53.142 1.00 89.12 187 ALA A O 1
ATOM 1527 N N . SER A 1 188 ? 25.642 3.164 -51.700 1.00 87.75 188 SER A N 1
ATOM 1528 C CA . SER A 1 188 ? 24.529 3.095 -52.656 1.00 87.75 188 SER A CA 1
ATOM 1529 C C . SER A 1 188 ? 23.846 4.447 -52.897 1.00 87.75 188 SER A C 1
ATOM 1531 O O . SER A 1 188 ? 23.125 4.603 -53.883 1.00 87.75 188 SER A O 1
ATOM 1533 N N . ILE A 1 189 ? 24.066 5.432 -52.019 1.00 85.69 189 ILE A N 1
ATOM 1534 C CA . ILE A 1 189 ? 23.524 6.783 -52.165 1.00 85.69 189 ILE A CA 1
ATOM 1535 C C . ILE A 1 189 ? 24.469 7.576 -53.069 1.00 85.69 189 ILE A C 1
ATOM 1537 O O . ILE A 1 189 ? 25.486 8.103 -52.636 1.00 85.69 189 ILE A O 1
ATOM 1541 N N . THR A 1 190 ? 24.119 7.671 -54.349 1.00 80.00 190 THR A N 1
ATOM 1542 C CA . THR A 1 190 ? 24.916 8.388 -55.359 1.00 80.00 190 THR A CA 1
ATOM 1543 C C . THR A 1 190 ? 24.455 9.828 -55.599 1.00 80.00 190 THR A C 1
ATOM 1545 O O . THR A 1 190 ? 25.051 10.533 -56.407 1.00 80.00 190 THR A O 1
ATOM 1548 N N . SER A 1 191 ? 23.370 10.263 -54.950 1.00 79.31 191 SER A N 1
ATOM 1549 C CA . SER A 1 191 ? 22.794 11.604 -55.103 1.00 79.31 191 SER A CA 1
ATOM 1550 C C . SER A 1 191 ? 22.983 12.421 -53.833 1.00 79.31 191 SER A C 1
ATOM 1552 O O . SER A 1 191 ? 22.626 11.974 -52.746 1.00 79.31 191 SER A O 1
ATOM 1554 N N . GLU A 1 192 ? 23.448 13.658 -53.992 1.00 79.12 192 GLU A N 1
ATOM 1555 C CA . GLU A 1 192 ? 23.522 14.660 -52.919 1.00 79.12 192 GLU A CA 1
ATOM 1556 C C . GLU A 1 192 ? 22.185 15.390 -52.701 1.00 79.12 192 GLU A C 1
ATOM 1558 O O . GLU A 1 192 ? 22.029 16.171 -51.765 1.00 79.12 192 GLU A O 1
ATOM 1563 N N . THR A 1 193 ? 21.193 15.133 -53.561 1.00 81.75 193 THR A N 1
ATOM 1564 C CA . THR A 1 193 ? 19.864 15.749 -53.483 1.00 81.75 193 THR A CA 1
ATOM 1565 C C . THR A 1 193 ? 18.802 14.717 -53.111 1.00 81.75 193 THR A C 1
ATOM 1567 O O . THR A 1 193 ? 18.770 13.607 -53.650 1.00 81.75 193 THR A O 1
ATOM 1570 N N . GLY A 1 194 ? 17.921 15.087 -52.178 1.00 83.44 194 GLY A N 1
ATOM 1571 C CA . GLY A 1 194 ? 16.771 14.292 -51.750 1.00 83.44 194 GLY A CA 1
ATOM 1572 C C . GLY A 1 194 ? 15.460 15.027 -52.027 1.00 83.44 194 GLY A C 1
ATOM 1573 O O . GLY A 1 194 ? 15.388 16.248 -51.903 1.00 83.44 194 GLY A O 1
ATOM 1574 N N . LYS A 1 195 ? 14.406 14.288 -52.389 1.00 86.19 195 LYS A N 1
ATOM 1575 C CA . LYS A 1 195 ? 13.056 14.837 -52.577 1.00 86.19 195 LYS A CA 1
ATOM 1576 C C . LYS A 1 195 ? 12.183 14.487 -51.377 1.00 86.19 195 LYS A C 1
ATOM 1578 O O . LYS A 1 195 ? 12.072 13.320 -51.013 1.00 86.19 195 LYS A O 1
ATOM 1583 N N . ILE A 1 196 ? 11.524 15.488 -50.798 1.00 86.38 196 ILE A N 1
ATOM 1584 C CA . ILE A 1 196 ? 10.510 15.266 -49.762 1.00 86.38 196 ILE A CA 1
ATOM 1585 C C . ILE A 1 196 ? 9.314 14.564 -50.416 1.00 86.38 196 ILE A C 1
ATOM 1587 O O . ILE A 1 196 ? 8.669 15.132 -51.297 1.00 86.38 196 ILE A O 1
ATOM 1591 N N . LEU A 1 197 ? 9.052 13.319 -50.011 1.00 88.25 197 LEU A N 1
ATOM 1592 C CA . LEU A 1 197 ? 7.923 12.526 -50.511 1.00 88.25 197 LEU A CA 1
ATOM 1593 C C . LEU A 1 197 ? 6.633 12.803 -49.734 1.00 88.25 197 LEU A C 1
ATOM 1595 O O . LEU A 1 197 ? 5.562 12.833 -50.330 1.00 88.25 197 LEU A O 1
ATOM 1599 N N . ASP A 1 198 ? 6.745 13.023 -48.424 1.00 88.88 198 ASP A N 1
ATOM 1600 C CA . ASP A 1 198 ? 5.618 13.319 -47.544 1.00 88.88 198 ASP A CA 1
ATOM 1601 C C . ASP A 1 198 ? 6.036 14.301 -46.440 1.00 88.88 198 ASP A C 1
ATOM 1603 O O . ASP A 1 198 ? 7.163 14.256 -45.941 1.00 88.88 198 ASP A O 1
ATOM 1607 N N . LYS A 1 199 ? 5.118 15.196 -46.060 1.00 88.44 199 LYS A N 1
ATOM 1608 C CA . LYS A 1 199 ? 5.283 16.132 -44.941 1.00 88.44 199 LYS A CA 1
ATOM 1609 C C . LYS A 1 199 ? 3.978 16.203 -44.164 1.00 88.44 199 LYS A C 1
ATOM 1611 O O . LYS A 1 199 ? 3.042 16.898 -44.557 1.00 88.44 199 LYS A O 1
ATOM 1616 N N . LYS A 1 200 ? 3.957 15.558 -43.002 1.00 89.25 200 LYS A N 1
ATOM 1617 C CA . LYS A 1 200 ? 2.824 15.604 -42.083 1.00 89.25 200 LYS A CA 1
ATOM 1618 C C . LYS A 1 200 ? 3.094 16.579 -40.940 1.00 89.25 200 LYS A C 1
ATOM 1620 O O . LYS A 1 200 ? 3.989 16.363 -40.131 1.00 89.25 200 LYS A O 1
ATOM 1625 N N . VAL A 1 201 ? 2.294 17.641 -40.860 1.00 88.88 201 VAL A N 1
ATOM 1626 C CA . VAL A 1 201 ? 2.312 18.590 -39.739 1.00 88.88 201 VAL A CA 1
ATOM 1627 C C . VAL A 1 201 ? 1.093 18.319 -38.869 1.00 88.88 201 VAL A C 1
ATOM 1629 O O . VAL A 1 201 ? -0.040 18.419 -39.332 1.00 88.88 201 VAL A O 1
ATOM 1632 N N . THR A 1 202 ? 1.321 17.954 -37.610 1.00 89.56 202 THR A N 1
ATOM 1633 C CA . THR A 1 202 ? 0.252 17.710 -36.636 1.00 89.56 202 THR A CA 1
ATOM 1634 C C . THR A 1 202 ? 0.415 18.621 -35.438 1.00 89.56 202 THR A C 1
ATOM 1636 O O . THR A 1 202 ? 1.502 18.706 -34.873 1.00 89.56 202 THR A O 1
ATOM 1639 N N . MET A 1 203 ? -0.679 19.243 -35.008 1.00 89.38 203 MET A N 1
ATOM 1640 C CA . MET A 1 203 ? -0.733 19.910 -33.712 1.00 89.38 203 MET A CA 1
ATOM 1641 C C . MET A 1 203 ? -0.979 18.859 -32.627 1.00 89.38 203 MET A C 1
ATOM 1643 O O . MET A 1 203 ? -2.039 18.232 -32.607 1.00 89.38 203 MET A O 1
ATOM 1647 N N . SER A 1 204 ? -0.013 18.654 -31.733 1.00 89.56 204 SER A N 1
ATOM 1648 C CA . SER A 1 204 ? -0.223 17.882 -30.508 1.00 89.56 204 SER A CA 1
ATOM 1649 C C . SER A 1 204 ? -0.738 18.803 -29.401 1.00 89.56 204 SER A C 1
ATOM 1651 O O . SER A 1 204 ? -0.283 19.935 -29.251 1.00 89.56 204 SER A O 1
ATOM 1653 N N . LYS A 1 205 ? -1.715 18.322 -28.628 1.00 89.94 205 LYS A N 1
ATOM 1654 C CA . LYS A 1 205 ? -2.146 18.969 -27.385 1.00 89.94 205 LYS A CA 1
ATOM 1655 C C . LYS A 1 205 ? -1.530 18.214 -26.222 1.00 89.94 205 LYS A C 1
ATOM 1657 O O . LYS A 1 205 ? -1.779 17.020 -26.071 1.00 89.94 205 LYS A O 1
ATOM 1662 N N . GLU A 1 206 ? -0.753 18.913 -25.414 1.00 91.12 206 GLU A N 1
ATOM 1663 C CA . GLU A 1 206 ? -0.286 18.404 -24.134 1.00 91.12 206 GLU A CA 1
ATOM 1664 C C . GLU A 1 206 ? -1.246 18.893 -23.051 1.00 91.12 206 GLU A C 1
ATOM 1666 O O . GLU A 1 206 ? -1.488 20.092 -22.906 1.00 91.12 206 GLU A O 1
ATOM 1671 N N . TYR A 1 207 ? -1.868 17.952 -22.347 1.00 91.44 207 TYR A N 1
ATOM 1672 C CA . TYR A 1 207 ? -2.761 18.274 -21.243 1.00 91.44 207 TYR A CA 1
ATOM 1673 C C . TYR A 1 207 ? -1.954 18.407 -19.963 1.00 91.44 207 TYR A C 1
ATOM 1675 O O . TYR A 1 207 ? -0.979 17.684 -19.758 1.00 91.44 207 TYR A O 1
ATOM 1683 N N . ALA A 1 208 ? -2.409 19.294 -19.080 1.00 92.50 208 ALA A N 1
ATOM 1684 C CA . ALA A 1 208 ? -1.869 19.358 -17.735 1.00 92.50 208 ALA A CA 1
ATOM 1685 C C . ALA A 1 208 ? -1.934 17.965 -17.078 1.00 92.50 208 ALA A C 1
ATOM 1687 O O . ALA A 1 208 ? -2.916 17.233 -17.282 1.00 92.50 208 ALA A O 1
ATOM 1688 N N . PRO A 1 209 ? -0.906 17.585 -16.300 1.00 92.88 209 PRO A N 1
ATOM 1689 C CA . PRO A 1 209 ? -0.925 16.328 -15.576 1.00 92.88 209 PRO A CA 1
ATOM 1690 C C . PRO A 1 209 ? -2.134 16.292 -14.642 1.00 92.88 209 PRO A C 1
ATOM 1692 O O . PRO A 1 209 ? -2.599 17.318 -14.139 1.00 92.88 209 PRO A O 1
ATOM 1695 N N . LYS A 1 210 ? -2.653 15.087 -14.407 1.00 93.19 210 LYS A N 1
ATOM 1696 C CA . LYS A 1 210 ? -3.708 14.901 -13.412 1.00 93.19 210 LYS A CA 1
ATOM 1697 C C . LYS A 1 210 ? -3.187 15.316 -12.039 1.00 93.19 210 LYS A C 1
ATOM 1699 O O . LYS A 1 210 ? -2.004 15.148 -11.742 1.00 93.19 210 LYS A O 1
ATOM 1704 N N . LEU A 1 211 ? -4.092 15.820 -11.207 1.00 88.88 211 LEU A N 1
ATOM 1705 C CA . LEU A 1 211 ? -3.797 16.032 -9.796 1.00 88.88 211 LEU A CA 1
ATOM 1706 C C . LEU A 1 211 ? -3.399 14.700 -9.152 1.00 88.88 211 LEU A C 1
ATOM 1708 O O . LEU A 1 211 ? -3.904 13.642 -9.536 1.00 88.88 211 LEU A O 1
ATOM 1712 N N . LEU A 1 212 ? -2.486 14.772 -8.186 1.00 84.44 212 LEU A N 1
ATOM 1713 C CA . LEU A 1 212 ? -2.182 13.646 -7.312 1.00 84.44 212 LEU A CA 1
ATOM 1714 C C . LEU A 1 212 ? -3.415 13.433 -6.428 1.00 84.44 212 LEU A C 1
ATOM 1716 O O . LEU A 1 212 ? -3.764 14.323 -5.654 1.00 84.44 212 LEU A O 1
ATOM 1720 N N . VAL A 1 213 ? -4.104 12.309 -6.630 1.00 59.59 213 VAL A N 1
ATOM 1721 C CA . VAL A 1 213 ? -5.275 11.889 -5.845 1.00 59.59 213 VAL A CA 1
ATOM 1722 C C . VAL A 1 213 ? -4.845 10.849 -4.827 1.00 59.59 213 VAL A C 1
ATOM 1724 O O . VAL A 1 213 ? -4.019 9.988 -5.211 1.00 59.59 213 VAL A O 1
#

InterPro domains:
  IPR000380 DNA topoisomerase, type IA [PTHR11390] (21-210)
  IPR003601 DNA topoisomerase, type IA, domain 2 [SM00436] (60-152)
  IPR006171 TOPRIM domain [PF01751] (12-69)
  IPR006171 TOPRIM domain [PS50880] (1-70)
  IPR013497 DNA topoisomerase, type IA, central [PF01131] (86-211)
  IPR013497 DNA topoisomerase, type IA, central [PR00417] (34-47)
  IPR013497 DNA topoisomerase, type IA, central [PR00417] (122-140)
  IPR013497 DNA topoisomerase, type IA, central [PS52039] (87-213)
  IPR013824 DNA topoisomerase, type IA, central region, subdomain 1 [G3DSA:1.10.460.10] (95-145)
  IPR013825 DNA topoisomerase, type IA, central region, subdomain 2 [G3DSA:2.70.20.10] (146-209)
  IPR023405 DNA topoisomerase, type IA, core domain [SSF56712] (9-211)

Organism: Clostridioides difficile (NCBI:txid1496)